Protein 3D5P (pdb70)

Foldseek 3Di:
DDDQDKDWPAAAADDPVLQVVLCVVLVAHADPVVNVVRRGGQWTWIQQRNDTKGFHGSNCQVVVCVVLVQCVAANSQKGFGIHVQKTWIAGRVQAWIWIDRSVDRHNVPTGTDGRHDVRNSVCRNPDDPVD/DDDQDKDWPAAAADDPVLLVVLCVVLVHHAPPVVNVVRRGGQWTWIQQRNDTKGFHGSNCQVVVCVVLVPCVQANSQWGFGIHVQWTWIAGRPQAWIWIDRSVDRHNVPTGTDARHDVRVSVCSNPDDPVD

Secondary structure (DSSP, 8-state):
--EE-EEEEEPPPPPHHHHHHHHHHHTSPPPHHHHHHHHH-SSEEEEETTEEEEE--HHHHHHHHHHHTHHHHS-TTEEE---TTEEEEEETTT--EEEEETTS--GGG-EEEESSHHHHHHHHTT--TT-/--EEEEEEEEPPPPPHHHHHHHHHHHTSPPPHHHHHHHHH-SSEEEEETTEEEEE--HHHHHHHHHHHTHHHHS-TTEEE---TTEEEEEETTT--EEEEETTS--GGG-EEEESSHHHHHHHHHH--TT-

Organism: Bacteroides fragilis (strain ATCC 25285 / DSM 2151 / CCUG 4856 / JCM 11019 / LMG 10263 / NCTC 9343 / Onslow / VPI 2553 / EN-2) (NCBI:txid272559)

Radius of gyration: 19.43 Å; Cα contacts (8 Å, |Δi|>4): 589; chains: 2; bounding box: 43×57×43 Å

Solvent-accessible surface area: 12229 Å² total

Structure (mmCIF, N/CA/C/O backbone):
data_3D5P
#
_entry.id   3D5P
#
_cell.length_a   57.058
_cell.length_b   69.508
_cell.length_c   75.093
_cell.angle_alpha   90.000
_cell.angle_beta   90.000
_cell.angle_gamma   90.000
#
_symmetry.space_group_name_H-M   'P 21 21 21'
#
loop_
_entity.id
_entity.type
_entity.pdbx_description
1 polymer 'putative glucan synthesis regulator of Smi1/Knr4 family'
2 non-polymer 'ACETATE ION'
3 non-polymer GLYCEROL
4 non-polymer DI(HYDROXYETHYL)ETHER
5 water water
#
loop_
_atom_site.group_PDB
_atom_site.id
_atom_site.type_symbol
_atom_site.label_atom_id
_atom_site.label_alt_id
_atom_site.label_comp_id
_atom_site.label_asym_id
_atom_site.label_entity_id
_atom_site.label_seq_id
_atom_site.pdbx_PDB_ins_code
_atom_site.Cartn_x
_atom_site.Cartn_y
_atom_site.Cartn_z
_atom_site.occupancy
_atom_site.B_iso_or_equiv
_atom_site.auth_seq_id
_atom_site.auth_comp_id
_atom_site.auth_asym_id
_atom_site.auth_atom_id
_atom_site.pdbx_PDB_model_num
ATOM 1 N N . GLY A 1 1 ? 71.490 21.040 8.261 1.00 21.91 0 GLY A N 1
ATOM 2 C CA . GLY A 1 1 ? 71.205 20.124 9.418 1.00 22.51 0 GLY A CA 1
ATOM 3 C C . GLY A 1 1 ? 70.122 20.788 10.244 1.00 21.50 0 GLY A C 1
ATOM 4 O O . GLY A 1 1 ? 69.508 21.789 9.790 1.00 23.55 0 GLY A O 1
ATOM 21 N N A GLU A 1 3 ? 67.946 22.802 12.954 0.50 17.06 2 GLU A N 1
ATOM 22 N N B GLU A 1 3 ? 67.970 23.005 12.862 0.50 15.21 2 GLU A N 1
ATOM 23 C CA A GLU A 1 3 ? 68.010 24.175 13.480 0.50 15.64 2 GLU A CA 1
ATOM 24 C CA B GLU A 1 3 ? 68.001 24.314 13.474 0.50 14.71 2 GLU A CA 1
ATOM 25 C C A GLU A 1 3 ? 66.826 24.465 14.391 0.50 13.92 2 GLU A C 1
ATOM 26 C C B GLU A 1 3 ? 66.850 24.424 14.414 0.50 13.21 2 GLU A C 1
ATOM 27 O O A GLU A 1 3 ? 65.687 24.195 14.045 0.50 13.09 2 GLU A O 1
ATOM 28 O O B GLU A 1 3 ? 65.768 23.955 14.124 0.50 13.00 2 GLU A O 1
ATOM 39 N N . VAL A 1 4 ? 67.080 25.094 15.539 1.00 12.23 3 VAL A N 1
ATOM 40 C CA . VAL A 1 4 ? 66.026 25.376 16.481 1.00 13.56 3 VAL A CA 1
ATOM 41 C C . VAL A 1 4 ? 65.361 26.692 16.082 1.00 12.40 3 VAL A C 1
ATOM 42 O O . VAL A 1 4 ? 66.032 27.745 16.061 1.00 16.27 3 VAL A O 1
ATOM 46 N N . ILE A 1 5 ? 64.073 26.663 15.736 1.00 12.65 4 ILE A N 1
ATOM 47 C CA . ILE A 1 5 ? 63.358 27.857 15.350 1.00 13.50 4 ILE A CA 1
ATOM 48 C C . ILE A 1 5 ? 62.461 28.181 16.515 1.00 15.47 4 ILE A C 1
ATOM 49 O O . ILE A 1 5 ? 61.506 27.456 16.841 1.00 15.38 4 ILE A O 1
ATOM 54 N N A GLU A 1 6 ? 62.618 29.353 17.062 0.50 19.47 5 GLU A N 1
ATOM 55 N N B GLU A 1 6 ? 62.894 29.168 17.333 0.50 17.16 5 GLU A N 1
ATOM 56 C CA A GLU A 1 6 ? 61.590 29.677 17.942 0.50 21.45 5 GLU A CA 1
ATOM 57 C CA B GLU A 1 6 ? 62.209 29.585 18.586 0.50 18.08 5 GLU A CA 1
ATOM 58 C C A GLU A 1 6 ? 60.666 30.747 17.550 0.50 18.78 5 GLU A C 1
ATOM 59 C C B GLU A 1 6 ? 61.266 30.782 18.362 0.50 18.97 5 GLU A C 1
ATOM 60 O O A GLU A 1 6 ? 60.695 31.430 16.496 0.50 20.10 5 GLU A O 1
ATOM 61 O O B GLU A 1 6 ? 61.706 31.857 17.973 0.50 20.23 5 GLU A O 1
ATOM 72 N N A SER A 1 7 ? 59.737 30.836 18.439 0.50 16.20 6 SER A N 1
ATOM 73 N N B SER A 1 7 ? 59.959 30.570 18.596 0.50 20.64 6 SER A N 1
ATOM 74 C CA A SER A 1 7 ? 58.858 31.880 18.362 0.50 14.41 6 SER A CA 1
ATOM 75 C CA B SER A 1 7 ? 58.869 31.553 18.289 0.50 21.88 6 SER A CA 1
ATOM 76 C C A SER A 1 7 ? 58.359 32.083 19.765 0.50 13.57 6 SER A C 1
ATOM 77 C C B SER A 1 7 ? 57.925 31.879 19.493 0.50 19.27 6 SER A C 1
ATOM 78 O O A SER A 1 7 ? 58.312 31.162 20.600 0.50 11.15 6 SER A O 1
ATOM 79 O O B SER A 1 7 ? 57.283 30.998 20.091 0.50 17.95 6 SER A O 1
ATOM 84 N N A LYS A 1 8 ? 57.976 33.317 20.026 0.50 13.18 7 LYS A N 1
ATOM 85 N N B LYS A 1 8 ? 57.869 33.171 19.826 0.50 17.05 7 LYS A N 1
ATOM 86 C CA A LYS A 1 8 ? 57.412 33.645 21.305 0.50 15.34 7 LYS A CA 1
ATOM 87 C CA B LYS A 1 8 ? 57.430 33.632 21.149 0.50 17.46 7 LYS A CA 1
ATOM 88 C C A LYS A 1 8 ? 56.355 34.664 21.091 0.50 14.65 7 LYS A C 1
ATOM 89 C C B LYS A 1 8 ? 56.338 34.646 21.033 0.50 15.79 7 LYS A C 1
ATOM 90 O O A LYS A 1 8 ? 56.470 35.571 20.260 0.50 14.62 7 LYS A O 1
ATOM 91 O O B LYS A 1 8 ? 56.457 35.588 20.250 0.50 15.23 7 LYS A O 1
ATOM 102 N N . TRP A 1 9 ? 55.296 34.472 21.841 1.00 13.40 8 TRP A N 1
ATOM 103 C CA . TRP A 1 9 ? 54.200 35.451 21.968 1.00 13.23 8 TRP A CA 1
ATOM 104 C C . TRP A 1 9 ? 54.114 35.867 23.417 1.00 13.71 8 TRP A C 1
ATOM 105 O O . TRP A 1 9 ? 54.038 35.027 24.300 1.00 13.17 8 TRP A O 1
ATOM 116 N N . TYR A 1 10 ? 54.185 37.158 23.677 1.00 12.68 9 TYR A N 1
ATOM 117 C CA . TYR A 1 10 ? 54.031 37.735 25.012 1.00 12.92 9 TYR A CA 1
ATOM 118 C C . TYR A 1 10 ? 52.546 38.041 25.132 1.00 13.27 9 TYR A C 1
ATOM 119 O O . TYR A 1 10 ? 52.011 39.078 24.695 1.00 13.80 9 TYR A O 1
ATOM 128 N N . LYS A 1 11 ? 51.868 37.076 25.702 1.00 14.03 10 LYS A N 1
ATOM 129 C CA . LYS A 1 11 ? 50.410 37.003 25.738 1.00 12.97 10 LYS A CA 1
ATOM 130 C C . LYS A 1 11 ? 49.841 37.911 26.831 1.00 13.24 10 LYS A C 1
ATOM 131 O O . LYS A 1 11 ? 50.349 37.901 27.966 1.00 14.66 10 LYS A O 1
ATOM 137 N N . LYS A 1 12 ? 48.804 38.675 26.492 1.00 13.23 11 LYS A N 1
ATOM 138 C CA . LYS A 1 12 ? 48.060 39.479 27.463 1.00 14.14 11 LYS A CA 1
ATOM 139 C C . LYS A 1 12 ? 46.795 38.722 27.831 1.00 14.15 11 LYS A C 1
ATOM 140 O O . LYS A 1 12 ? 46.363 37.785 27.156 1.00 14.12 11 LYS A O 1
ATOM 146 N N . ASP A 1 13 ? 46.150 39.181 28.900 1.00 14.18 12 ASP A N 1
ATOM 147 C CA . ASP A 1 13 ? 44.864 38.640 29.239 1.00 14.02 12 ASP A CA 1
ATOM 148 C C . ASP A 1 13 ? 43.949 38.817 28.024 1.00 13.20 12 ASP A C 1
ATOM 149 O O . ASP A 1 13 ? 44.030 39.794 27.264 1.00 15.13 12 ASP A O 1
ATOM 154 N N . GLY A 1 14 ? 43.067 37.857 27.851 1.00 14.78 13 GLY A N 1
ATOM 155 C CA . GLY A 1 14 ? 42.089 37.917 26.788 1.00 13.60 13 GLY A CA 1
ATOM 156 C C . GLY A 1 14 ? 41.142 39.071 26.903 1.00 14.37 13 GLY A C 1
ATOM 157 O O . GLY A 1 14 ? 40.819 39.582 27.973 1.00 15.53 13 GLY A O 1
ATOM 158 N N . ALA A 1 15 ? 40.693 39.483 25.723 1.00 14.37 14 ALA A N 1
ATOM 159 C CA . ALA A 1 15 ? 39.671 40.517 25.596 1.00 15.32 14 ALA A CA 1
ATOM 160 C C . ALA A 1 15 ? 38.296 40.059 26.110 1.00 15.83 14 ALA A C 1
ATOM 161 O O . ALA A 1 15 ? 37.909 38.926 25.913 1.00 17.13 14 ALA A O 1
ATOM 163 N N . SER A 1 16 ? 37.569 40.954 26.761 1.00 17.55 15 SER A N 1
ATOM 164 C CA . SER A 1 16 ? 36.177 40.615 27.061 1.00 19.89 15 SER A CA 1
ATOM 165 C C . SER A 1 16 ? 35.402 40.545 25.761 1.00 20.41 15 SER A C 1
ATOM 166 O O . SER A 1 16 ? 35.640 41.303 24.829 1.00 19.21 15 SER A O 1
ATOM 169 N N . SER A 1 17 ? 34.440 39.637 25.702 1.00 21.90 16 SER A N 1
ATOM 170 C CA . SER A 1 17 ? 33.592 39.576 24.534 1.00 23.16 16 SER A CA 1
ATOM 171 C C . SER A 1 17 ? 32.875 40.906 24.374 1.00 21.48 16 SER A C 1
ATOM 172 O O . SER A 1 17 ? 32.622 41.346 23.260 1.00 22.62 16 SER A O 1
ATOM 175 N N . ALA A 1 18 ? 32.540 41.550 25.485 1.00 21.21 17 ALA A N 1
ATOM 176 C CA . ALA A 1 18 ? 31.811 42.801 25.412 1.00 20.81 17 ALA A CA 1
ATOM 177 C C . ALA A 1 18 ? 32.619 43.872 24.720 1.00 19.61 17 ALA A C 1
ATOM 178 O O . ALA A 1 18 ? 32.088 44.699 23.984 1.00 21.07 17 ALA A O 1
ATOM 180 N N . SER A 1 19 ? 33.926 43.844 24.957 1.00 19.56 18 SER A N 1
ATOM 181 C CA . SER A 1 19 ? 34.820 44.884 24.425 1.00 18.84 18 SER A CA 1
ATOM 182 C C . SER A 1 19 ? 34.906 44.730 22.891 1.00 18.43 18 SER A C 1
ATOM 183 O O . SER A 1 19 ? 34.984 45.696 22.165 1.00 17.34 18 SER A O 1
ATOM 186 N N . ILE A 1 20 ? 34.804 43.490 22.430 1.00 17.37 19 ILE A N 1
ATOM 187 C CA . ILE A 1 20 ? 34.880 43.205 20.991 1.00 16.63 19 ILE A CA 1
ATOM 188 C C . ILE A 1 20 ? 33.559 43.629 20.374 1.00 18.32 19 ILE A C 1
ATOM 189 O O . ILE A 1 20 ? 33.498 44.249 19.331 1.00 17.31 19 ILE A O 1
ATOM 194 N N A ASP A 1 21 ? 32.490 43.311 21.072 0.50 18.44 20 ASP A N 1
ATOM 195 N N B ASP A 1 21 ? 32.490 43.296 21.083 0.50 18.49 20 ASP A N 1
ATOM 196 C CA A ASP A 1 21 ? 31.169 43.652 20.596 0.50 19.42 20 ASP A CA 1
ATOM 197 C CA B ASP A 1 21 ? 31.141 43.655 20.668 0.50 19.55 20 ASP A CA 1
ATOM 198 C C A ASP A 1 21 ? 31.012 45.169 20.501 0.50 19.05 20 ASP A C 1
ATOM 199 C C B ASP A 1 21 ? 31.030 45.161 20.497 0.50 19.13 20 ASP A C 1
ATOM 200 O O A ASP A 1 21 ? 30.356 45.679 19.597 0.50 19.79 20 ASP A O 1
ATOM 201 O O B ASP A 1 21 ? 30.417 45.653 19.555 0.50 19.95 20 ASP A O 1
ATOM 210 N N . ASP A 1 22 ? 31.627 45.881 21.437 1.00 18.85 21 ASP A N 1
ATOM 211 C CA . ASP A 1 22 ? 31.553 47.349 21.440 1.00 20.24 21 ASP A CA 1
ATOM 212 C C . ASP A 1 22 ? 32.152 47.912 20.166 1.00 18.48 21 ASP A C 1
ATOM 213 O O . ASP A 1 22 ? 31.683 48.889 19.615 1.00 19.16 21 ASP A O 1
ATOM 218 N N . VAL A 1 23 ? 33.251 47.292 19.717 1.00 17.85 22 VAL A N 1
ATOM 219 C CA . VAL A 1 23 ? 33.913 47.775 18.517 1.00 17.18 22 VAL A CA 1
ATOM 220 C C . VAL A 1 23 ? 33.100 47.436 17.281 1.00 16.87 22 VAL A C 1
ATOM 221 O O . VAL A 1 23 ? 32.931 48.273 16.383 1.00 18.02 22 VAL A O 1
ATOM 225 N N . GLU A 1 24 ? 32.529 46.239 17.256 1.00 17.11 23 GLU A N 1
ATOM 226 C CA . GLU A 1 24 ? 31.677 45.836 16.139 1.00 16.74 23 GLU A CA 1
ATOM 227 C C . GLU A 1 24 ? 30.473 46.773 16.032 1.00 17.60 23 GLU A C 1
ATOM 228 O O . GLU A 1 24 ? 30.056 47.141 14.946 1.00 19.01 23 GLU A O 1
ATOM 234 N N . LYS A 1 25 ? 29.946 47.167 17.178 1.00 18.75 24 LYS A N 1
ATOM 235 C CA . LYS A 1 25 ? 28.793 48.070 17.179 1.00 20.49 24 LYS A CA 1
ATOM 236 C C . LYS A 1 25 ? 29.187 49.411 16.605 1.00 21.65 24 LYS A C 1
ATOM 237 O O . LYS A 1 25 ? 28.470 49.994 15.783 1.00 22.63 24 LYS A O 1
ATOM 241 N N . LEU A 1 26 ? 30.337 49.906 17.043 1.00 22.09 25 LEU A N 1
ATOM 242 C CA . LEU A 1 26 ? 30.845 51.205 16.589 1.00 22.64 25 LEU A CA 1
ATOM 243 C C . LEU A 1 26 ? 31.147 51.189 15.093 1.00 25.01 25 LEU A C 1
ATOM 244 O O . LEU A 1 26 ? 31.017 52.203 14.420 1.00 25.62 25 LEU A O 1
ATOM 249 N N . LEU A 1 27 ? 31.557 50.039 14.579 1.00 27.41 26 LEU A N 1
ATOM 250 C CA . LEU A 1 27 ? 31.954 49.935 13.164 1.00 28.29 26 LEU A CA 1
ATOM 251 C C . LEU A 1 27 ? 30.758 49.527 12.318 1.00 28.13 26 LEU A C 1
ATOM 252 O O . LEU A 1 27 ? 30.792 49.567 11.095 1.00 28.04 26 LEU A O 1
ATOM 257 N N . ASN A 1 28 ? 29.705 49.135 13.007 1.00 27.64 27 ASN A N 1
ATOM 258 C CA . ASN A 1 28 ? 28.519 48.616 12.353 1.00 28.44 27 ASN A CA 1
ATOM 259 C C . ASN A 1 28 ? 28.876 47.532 11.359 1.00 27.96 27 ASN A C 1
ATOM 260 O O . ASN A 1 28 ? 28.378 47.487 10.242 1.00 27.16 27 ASN A O 1
ATOM 265 N N . THR A 1 29 ? 29.749 46.646 11.801 1.00 27.17 28 THR A N 1
ATOM 266 C CA . THR A 1 29 ? 30.230 45.563 10.963 1.00 28.19 28 THR A CA 1
ATOM 267 C C . THR A 1 29 ? 30.715 44.440 11.863 1.00 26.67 28 THR A C 1
ATOM 268 O O . THR A 1 29 ? 30.941 44.660 13.042 1.00 26.14 28 THR A O 1
ATOM 272 N N . THR A 1 30 ? 30.906 43.250 11.308 1.00 24.61 29 THR A N 1
ATOM 273 C CA . THR A 1 30 ? 31.494 4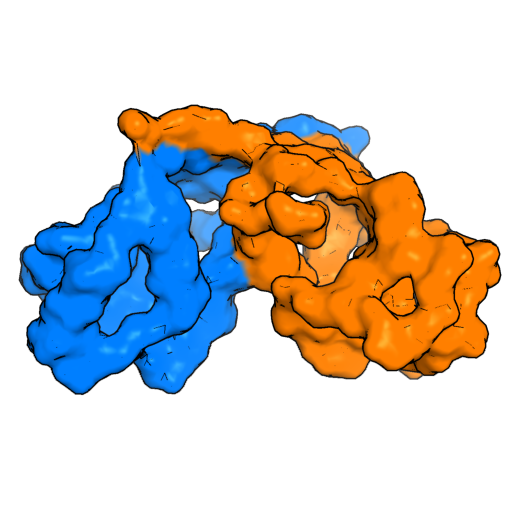2.163 12.099 1.00 24.20 29 THR A CA 1
ATOM 274 C C . THR A 1 30 ? 32.959 42.030 11.753 1.00 22.35 29 THR A C 1
ATOM 275 O O . THR A 1 30 ? 33.373 42.211 10.593 1.00 22.68 29 THR A O 1
ATOM 279 N N . LEU A 1 31 ? 33.734 41.776 12.788 1.00 18.67 30 LEU A N 1
ATOM 280 C CA . LEU A 1 31 ? 35.159 41.509 12.594 1.00 17.07 30 LEU A CA 1
ATOM 281 C C . LEU A 1 31 ? 35.395 40.059 12.170 1.00 15.19 30 LEU A C 1
ATOM 282 O O . LEU A 1 31 ? 34.566 39.202 12.426 1.00 17.25 30 LEU A O 1
ATOM 287 N N . PRO A 1 32 ? 36.526 39.778 11.507 1.00 15.05 31 PRO A N 1
ATOM 288 C CA . PRO A 1 32 ? 36.810 38.390 11.165 1.00 15.14 31 PRO A CA 1
ATOM 289 C C . PRO A 1 32 ? 36.874 37.479 12.382 1.00 15.60 31 PRO A C 1
ATOM 290 O O . PRO A 1 32 ? 37.424 37.833 13.418 1.00 15.81 31 PRO A O 1
ATOM 294 N N A LYS A 1 33 ? 36.298 36.296 12.237 0.50 14.85 32 LYS A N 1
ATOM 295 N N B LYS A 1 33 ? 36.291 36.302 12.223 0.50 14.85 32 LYS A N 1
ATOM 296 C CA A LYS A 1 33 ? 36.165 35.375 13.349 0.50 14.70 32 LYS A CA 1
ATOM 297 C CA B LYS A 1 33 ? 36.157 35.344 13.303 0.50 14.70 32 LYS A CA 1
ATOM 298 C C A LYS A 1 33 ? 37.490 34.960 13.955 0.50 13.64 32 LYS A C 1
ATOM 299 C C B LYS A 1 33 ? 37.476 34.953 13.939 0.50 13.63 32 LYS A C 1
ATOM 300 O O A LYS A 1 33 ? 37.604 34.830 15.178 0.50 14.64 32 LYS A O 1
ATOM 301 O O B LYS A 1 33 ? 37.572 34.834 15.164 0.50 14.69 32 LYS A O 1
ATOM 306 N N . GLN A 1 34 ? 38.493 34.715 13.109 1.00 12.93 33 GLN A N 1
ATOM 307 C CA . GLN A 1 34 ? 39.774 34.237 13.617 1.00 11.96 33 GLN A CA 1
ATOM 308 C C . GLN A 1 34 ? 40.496 35.326 14.414 1.00 13.11 33 GLN A C 1
ATOM 309 O O . GLN A 1 34 ? 41.218 35.067 15.392 1.00 14.13 33 GLN A O 1
ATOM 315 N N . TYR A 1 35 ? 40.340 36.546 13.951 1.00 13.18 34 TYR A N 1
ATOM 316 C CA . TYR A 1 35 ? 40.908 37.705 14.664 1.00 13.74 34 TYR A CA 1
ATOM 317 C C . TYR A 1 35 ? 40.273 37.820 16.038 1.00 14.20 34 TYR A C 1
ATOM 318 O O . TYR A 1 35 ? 40.950 38.019 17.038 1.00 13.60 34 TYR A O 1
ATOM 327 N N . LYS A 1 36 ? 38.948 37.698 16.096 1.00 13.90 35 LYS A N 1
ATOM 328 C CA . LYS A 1 36 ? 38.232 37.746 17.370 1.00 14.57 35 LYS A CA 1
ATOM 329 C C . LYS A 1 36 ? 38.668 36.610 18.306 1.00 13.49 35 LYS A C 1
ATOM 330 O O . LYS A 1 36 ? 38.836 36.793 19.492 1.00 14.35 35 LYS A O 1
ATOM 336 N N A SER A 1 37 ? 38.838 35.427 17.748 0.50 12.88 36 SER A N 1
ATOM 337 N N B SER A 1 37 ? 38.838 35.418 17.759 0.50 14.88 36 SER A N 1
ATOM 338 C CA A SER A 1 37 ? 39.240 34.278 18.559 0.50 11.79 36 SER A CA 1
ATOM 339 C CA B SER A 1 37 ? 39.236 34.277 18.593 0.50 15.53 36 SER A CA 1
ATOM 340 C C A SER A 1 37 ? 40.601 34.564 19.178 0.50 13.48 36 SER A C 1
ATOM 341 C C B SER A 1 37 ? 40.616 34.547 19.182 0.50 15.29 36 SER A C 1
ATOM 342 O O A SER A 1 37 ? 40.851 34.241 20.331 0.50 13.85 36 SER A O 1
ATOM 343 O O B SER A 1 37 ? 40.904 34.185 20.317 0.50 15.15 36 SER A O 1
ATOM 348 N N . PHE A 1 38 ? 41.476 35.187 18.406 1.00 13.33 37 PHE A N 1
ATOM 349 C CA . PHE A 1 38 ? 42.855 35.496 18.903 1.00 12.77 37 PHE A CA 1
ATOM 350 C C . PHE A 1 38 ? 42.748 36.533 20.016 1.00 13.96 37 PHE A C 1
ATOM 351 O O . PHE A 1 38 ? 43.329 36.354 21.091 1.00 13.88 37 PHE A O 1
ATOM 359 N N . LEU A 1 39 ? 41.933 37.555 19.785 1.00 13.18 38 LEU A N 1
ATOM 360 C CA . LEU A 1 39 ? 41.755 38.598 20.834 1.00 13.90 38 LEU A CA 1
ATOM 361 C C . LEU A 1 39 ? 41.190 38.043 22.133 1.00 13.70 38 LEU A C 1
ATOM 362 O O . LEU A 1 39 ? 41.524 38.524 23.222 1.00 14.54 38 LEU A O 1
ATOM 367 N N . LEU A 1 40 ? 40.272 37.095 22.014 1.00 14.31 39 LEU A N 1
ATOM 368 C CA . LEU A 1 40 ? 39.689 36.449 23.201 1.00 13.53 39 LEU A CA 1
ATOM 369 C C . LEU A 1 40 ? 40.736 35.706 24.008 1.00 14.10 39 LEU A C 1
ATOM 370 O O . LEU A 1 40 ? 40.575 35.479 25.221 1.00 13.88 39 LEU A O 1
ATOM 375 N N . TRP A 1 41 ? 41.817 35.331 23.322 1.00 13.93 40 TRP A N 1
ATOM 376 C CA . TRP A 1 41 ? 42.950 34.662 23.961 1.00 13.17 40 TRP A CA 1
ATOM 377 C C . TRP A 1 41 ? 43.964 35.651 24.505 1.00 14.76 40 TRP A C 1
ATOM 378 O O . TRP A 1 41 ? 44.440 35.525 25.633 1.00 14.49 40 TRP A O 1
ATOM 389 N N . SER A 1 42 ? 44.304 36.622 23.679 1.00 14.01 41 SER A N 1
ATOM 390 C CA . SER A 1 42 ? 45.302 37.652 24.019 1.00 14.04 41 SER A CA 1
ATOM 391 C C . SER A 1 42 ? 44.819 38.977 23.475 1.00 14.15 41 SER A C 1
ATOM 392 O O . SER A 1 42 ? 44.762 39.158 22.282 1.00 14.07 41 SER A O 1
ATOM 395 N N . ASN A 1 43 ? 44.497 39.927 24.357 1.00 12.89 42 ASN A N 1
ATOM 396 C CA . ASN A 1 43 ? 43.956 41.213 23.922 1.00 13.07 42 ASN A CA 1
ATOM 397 C C . ASN A 1 43 ? 45.082 42.138 23.479 1.00 13.78 42 ASN A C 1
ATOM 398 O O . ASN A 1 43 ? 45.496 43.072 24.168 1.00 14.91 42 ASN A O 1
ATOM 403 N N A GLY A 1 44 ? 45.614 41.819 22.316 0.50 14.40 43 GLY A N 1
ATOM 404 N N B GLY A 1 44 ? 45.620 41.824 22.313 0.50 14.75 43 GLY A N 1
ATOM 405 C CA A GLY A 1 44 ? 46.841 42.423 21.865 0.50 13.29 43 GLY A CA 1
ATOM 406 C CA B GLY A 1 44 ? 46.829 42.464 21.819 0.50 14.07 43 GLY A CA 1
ATOM 407 C C A GLY A 1 44 ? 47.997 41.689 22.496 0.50 13.62 43 GLY A C 1
ATOM 408 C C B GLY A 1 44 ? 48.057 41.617 22.103 0.50 14.51 43 GLY A C 1
ATOM 409 O O A GLY A 1 44 ? 47.836 40.714 23.190 0.50 13.14 43 GLY A O 1
ATOM 410 O O B GLY A 1 44 ? 48.039 40.412 21.981 0.50 15.45 43 GLY A O 1
ATOM 411 N N . GLY A 1 45 ? 49.154 42.293 22.381 1.00 16.08 44 GLY A N 1
ATOM 412 C CA . GLY A 1 45 ? 50.406 41.635 22.779 1.00 14.64 44 GLY A CA 1
ATOM 413 C C . GLY A 1 45 ? 51.365 41.810 21.642 1.00 13.90 44 GLY A C 1
ATOM 414 O O . GLY A 1 45 ? 51.105 42.491 20.666 1.00 14.57 44 GLY A O 1
ATOM 415 N N . GLU A 1 46 ? 52.516 41.191 21.795 1.00 11.93 45 GLU A N 1
ATOM 416 C CA . GLU A 1 46 ? 53.553 41.273 20.773 1.00 13.06 45 GLU A CA 1
ATOM 417 C C . GLU A 1 46 ? 54.364 40.031 20.832 1.00 11.82 45 GLU A C 1
ATOM 418 O O . GLU A 1 46 ? 54.375 39.309 21.846 1.00 12.43 45 GLU A O 1
ATOM 424 N N . GLY A 1 47 ? 55.089 39.776 19.765 1.00 11.93 46 GLY A N 1
ATOM 425 C CA . GLY A 1 47 ? 55.928 38.587 19.735 1.00 13.17 46 GLY A CA 1
ATOM 426 C C . GLY A 1 47 ? 56.876 38.580 18.572 1.00 11.53 46 GLY A C 1
ATOM 427 O O . GLY A 1 47 ? 56.964 39.544 17.789 1.00 12.14 46 GLY A O 1
ATOM 428 N N . LYS A 1 48 ? 57.710 37.553 18.566 1.00 12.63 47 LYS A N 1
ATOM 429 C CA . LYS A 1 48 ? 58.633 37.310 17.463 1.00 13.89 47 LYS A CA 1
ATOM 430 C C . LYS A 1 48 ? 58.286 35.917 16.947 1.00 13.38 47 LYS A C 1
ATOM 431 O O . LYS A 1 48 ? 58.562 34.940 17.633 1.00 13.18 47 LYS A O 1
ATOM 437 N N . LEU A 1 49 ? 57.651 35.864 15.784 1.00 13.16 48 LEU A N 1
ATOM 438 C CA . LEU A 1 49 ? 57.183 34.609 15.173 1.00 12.79 48 LEU A CA 1
ATOM 439 C C . LEU A 1 49 ? 58.141 34.351 14.033 1.00 14.27 48 LEU A C 1
ATOM 440 O O . LEU A 1 49 ? 58.172 35.130 13.096 1.00 13.31 48 LEU A O 1
ATOM 445 N N . GLY A 1 50 ? 58.953 33.310 14.176 1.00 14.02 49 GLY A N 1
ATOM 446 C CA . GLY A 1 50 ? 60.055 33.186 13.248 1.00 13.43 49 GLY A CA 1
ATOM 447 C C . GLY A 1 50 ? 60.914 34.423 13.272 1.00 14.95 49 GLY A C 1
ATOM 448 O O . GLY A 1 50 ? 61.401 34.835 14.310 1.00 15.04 49 GLY A O 1
ATOM 449 N N . ASP A 1 51 ? 61.162 34.979 12.104 1.00 14.39 50 ASP A N 1
ATOM 450 C CA . ASP A 1 51 ? 61.976 36.182 11.967 1.00 15.94 50 ASP A CA 1
ATOM 451 C C . ASP A 1 51 ? 61.164 37.455 12.064 1.00 15.36 50 ASP A C 1
ATOM 452 O O . ASP A 1 51 ? 61.738 38.536 11.928 1.00 15.39 50 ASP A O 1
ATOM 457 N N . ASN A 1 52 ? 59.869 37.318 12.300 1.00 13.01 51 ASN A N 1
ATOM 458 C CA . ASN A 1 52 ? 58.941 38.443 12.229 1.00 12.00 51 ASN A CA 1
ATOM 459 C C . ASN A 1 52 ? 58.531 39.036 13.565 1.00 12.08 51 ASN A C 1
ATOM 460 O O . ASN A 1 52 ? 57.975 38.337 14.399 1.00 12.85 51 ASN A O 1
ATOM 465 N N . TYR A 1 53 ? 58.875 40.295 13.813 1.00 11.68 52 TYR A N 1
ATOM 466 C CA . TYR A 1 53 ? 58.347 41.034 14.945 1.00 12.17 52 TYR A CA 1
ATOM 467 C C . TYR A 1 53 ? 56.983 41.550 14.620 1.00 12.37 52 TYR A C 1
ATOM 468 O O . TYR A 1 53 ? 56.764 42.161 13.585 1.00 12.81 52 TYR A O 1
ATOM 477 N N . ILE A 1 54 ? 56.032 41.228 15.475 1.00 13.24 53 ILE A N 1
ATOM 478 C CA . ILE A 1 54 ? 54.656 41.594 15.249 1.00 14.29 53 ILE A CA 1
ATOM 479 C C . ILE A 1 54 ? 54.093 42.174 16.555 1.00 13.70 53 ILE A C 1
ATOM 480 O O . ILE A 1 54 ? 54.211 41.561 17.596 1.00 13.82 53 ILE A O 1
ATOM 485 N N . TYR A 1 55 ? 53.488 43.360 16.487 1.00 12.74 54 TYR A N 1
ATOM 486 C CA . TYR A 1 55 ? 52.908 44.050 17.616 1.00 11.92 54 TYR A CA 1
ATOM 487 C C . TYR A 1 55 ? 51.395 44.207 17.284 1.00 11.84 54 TYR A C 1
ATOM 488 O O . TYR A 1 55 ? 51.038 44.892 16.301 1.00 14.15 54 TYR A O 1
ATOM 497 N N . ILE A 1 56 ? 50.524 43.570 18.068 1.00 13.02 55 ILE A N 1
ATOM 498 C CA . ILE A 1 56 ? 49.072 43.579 17.836 1.00 12.45 55 ILE A CA 1
ATOM 499 C C . ILE A 1 56 ? 48.399 44.448 18.908 1.00 12.54 55 ILE A C 1
ATOM 500 O O . ILE A 1 56 ? 48.754 44.383 20.079 1.00 14.17 55 ILE A O 1
ATOM 505 N N . TRP A 1 57 ? 47.474 45.287 18.483 1.00 11.97 56 TRP A N 1
ATOM 506 C CA . TRP A 1 57 ? 46.757 46.231 19.350 1.00 13.39 56 TRP A CA 1
ATOM 507 C C . TRP A 1 57 ? 45.644 45.582 20.142 1.00 13.32 56 TRP A C 1
ATOM 508 O O . TRP A 1 57 ? 44.959 44.693 19.690 1.00 13.12 56 TRP A O 1
ATOM 519 N N . ALA A 1 58 ? 45.461 46.087 21.348 1.00 11.92 57 ALA A N 1
ATOM 520 C CA . ALA A 1 58 ? 44.280 45.764 22.143 1.00 13.05 57 ALA A CA 1
ATOM 521 C C . ALA A 1 58 ? 43.045 46.299 21.427 1.00 13.19 57 ALA A C 1
ATOM 522 O O . ALA A 1 58 ? 43.049 47.332 20.758 1.00 13.62 57 ALA A O 1
ATOM 524 N N . ILE A 1 59 ? 41.938 45.576 21.579 1.00 13.88 58 ILE A N 1
ATOM 525 C CA . ILE A 1 59 ? 40.726 45.897 20.832 1.00 14.96 58 ILE A CA 1
ATOM 526 C C . ILE A 1 59 ? 40.225 47.308 21.132 1.00 14.48 58 ILE A C 1
ATOM 527 O O . ILE A 1 59 ? 39.722 47.993 20.249 1.00 15.35 58 ILE A O 1
ATOM 532 N N A GLU A 1 60 ? 40.433 47.732 22.375 0.50 14.11 59 GLU A N 1
ATOM 533 N N B GLU A 1 60 ? 40.413 47.746 22.372 0.50 14.99 59 GLU A N 1
ATOM 534 C CA A GLU A 1 60 ? 39.980 49.049 22.856 0.50 14.34 59 GLU A CA 1
ATOM 535 C CA B GLU A 1 60 ? 39.916 49.070 22.792 0.50 15.75 59 GLU A CA 1
ATOM 536 C C A GLU A 1 60 ? 40.746 50.190 22.199 0.50 14.33 59 GLU A C 1
ATOM 537 C C B GLU A 1 60 ? 40.751 50.202 22.204 0.50 15.18 59 GLU A C 1
ATOM 538 O O A GLU A 1 60 ? 40.326 51.351 22.280 0.50 14.86 59 GLU A O 1
ATOM 539 O O B GLU A 1 60 ? 40.377 51.375 22.330 0.50 15.54 59 GLU A O 1
ATOM 550 N N . ASP A 1 61 ? 41.859 49.847 21.540 1.00 13.35 60 ASP A N 1
ATOM 551 C CA . ASP A 1 61 ? 42.749 50.864 20.922 1.00 13.03 60 ASP A CA 1
ATOM 552 C C . ASP A 1 61 ? 42.671 50.887 19.394 1.00 14.02 60 ASP A C 1
ATOM 553 O O . ASP A 1 61 ? 43.188 51.781 18.748 1.00 14.35 60 ASP A O 1
ATOM 558 N N . VAL A 1 62 ? 42.033 49.888 18.803 1.00 12.93 61 VAL A N 1
ATOM 559 C CA . VAL A 1 62 ? 42.069 49.711 17.354 1.00 12.83 61 VAL A CA 1
ATOM 560 C C . VAL A 1 62 ? 41.463 50.868 16.589 1.00 12.87 61 VAL A C 1
ATOM 561 O O . VAL A 1 62 ? 41.999 51.329 15.614 1.00 15.70 61 VAL A O 1
ATOM 565 N N . ILE A 1 63 ? 40.323 51.383 17.056 1.00 12.72 62 ILE A N 1
ATOM 566 C CA . ILE A 1 63 ? 39.707 52.505 16.331 1.00 14.31 62 ILE A CA 1
ATOM 567 C C . ILE A 1 63 ? 40.612 53.750 16.358 1.00 13.02 62 ILE A C 1
ATOM 568 O O . ILE A 1 63 ? 40.824 54.389 15.330 1.00 14.03 62 ILE A O 1
ATOM 573 N N . ALA A 1 64 ? 41.176 54.066 17.515 1.00 13.53 63 ALA A N 1
ATOM 574 C CA . ALA A 1 64 ? 42.056 55.223 17.636 1.00 13.80 63 ALA A CA 1
ATOM 575 C C . ALA A 1 64 ? 43.314 55.086 16.801 1.00 14.43 63 ALA A C 1
ATOM 576 O O . ALA A 1 64 ? 43.774 56.040 16.168 1.00 13.77 63 ALA A O 1
ATOM 578 N N . TYR A 1 65 ? 43.922 53.903 16.781 1.00 14.24 64 TYR A N 1
ATOM 579 C CA . TYR A 1 65 ? 45.092 53.700 15.927 1.00 13.92 64 TYR A CA 1
ATOM 580 C C . TYR A 1 65 ? 44.750 53.860 14.456 1.00 13.92 64 TYR A C 1
ATOM 581 O O . TYR A 1 65 ? 45.527 54.408 13.708 1.00 12.86 64 TYR A O 1
ATOM 590 N N . ASN A 1 66 ? 43.648 53.266 14.045 1.00 13.19 65 ASN A N 1
ATOM 591 C CA . ASN A 1 66 ? 43.232 53.376 12.623 1.00 13.32 65 ASN A CA 1
ATOM 592 C C . ASN A 1 66 ? 43.016 54.832 12.238 1.00 13.29 65 ASN A C 1
ATOM 593 O O . ASN A 1 66 ? 43.389 55.264 11.135 1.00 14.41 65 ASN A O 1
ATOM 598 N N . HIS A 1 67 ? 42.434 55.604 13.157 1.00 14.30 66 HIS A N 1
ATOM 599 C CA . HIS A 1 67 ? 42.223 57.025 12.874 1.00 14.15 66 HIS A CA 1
ATOM 600 C C . HIS A 1 67 ? 43.562 57.752 12.787 1.00 14.82 66 HIS A C 1
ATOM 601 O O . HIS A 1 67 ? 43.815 58.570 11.921 1.00 16.07 66 HIS A O 1
ATOM 608 N N . ASP A 1 68 ? 44.470 57.452 13.725 1.00 14.48 67 ASP A N 1
ATOM 609 C CA . ASP A 1 68 ? 45.723 58.196 13.770 1.00 14.19 67 ASP A CA 1
ATOM 610 C C . ASP A 1 68 ? 46.588 57.903 12.521 1.00 14.23 67 ASP A C 1
ATOM 611 O O . ASP A 1 68 ? 47.265 58.782 11.994 1.00 15.60 67 ASP A O 1
ATOM 616 N N . TYR A 1 69 ? 46.567 56.662 12.028 1.00 13.87 68 TYR A N 1
ATOM 617 C CA . TYR A 1 69 ? 47.413 56.280 10.879 1.00 14.26 68 TYR A CA 1
ATOM 618 C C . TYR A 1 69 ? 46.727 56.581 9.547 1.00 15.70 68 TYR A C 1
ATOM 619 O O . TYR A 1 69 ? 47.359 56.492 8.488 1.00 18.34 68 TYR A O 1
ATOM 628 N N . GLY A 1 70 ? 45.455 56.929 9.634 1.00 14.54 69 GLY A N 1
ATOM 629 C CA . GLY A 1 70 ? 44.685 57.302 8.440 1.00 14.39 69 GLY A CA 1
ATOM 630 C C . GLY A 1 70 ? 44.376 56.124 7.551 1.00 15.46 69 GLY A C 1
ATOM 631 O O . GLY A 1 70 ? 44.293 56.226 6.325 1.00 15.37 69 GLY A O 1
ATOM 632 N N . ILE A 1 71 ? 44.128 54.986 8.151 1.00 15.21 70 ILE A N 1
ATOM 633 C CA . ILE A 1 71 ? 44.030 53.754 7.358 1.00 14.89 70 ILE A CA 1
ATOM 634 C C . ILE A 1 71 ? 42.842 53.815 6.400 1.00 15.33 70 ILE A C 1
ATOM 635 O O . ILE A 1 71 ? 42.962 53.513 5.216 1.00 17.04 70 ILE A O 1
ATOM 640 N N . GLN A 1 72 ? 41.706 54.230 6.923 1.00 16.99 71 GLN A N 1
ATOM 641 C CA . GLN A 1 72 ? 40.459 54.244 6.111 1.00 18.78 71 GLN A CA 1
ATOM 642 C C . GLN A 1 72 ? 40.486 55.417 5.139 1.00 20.28 71 GLN A C 1
ATOM 643 O O . GLN A 1 72 ? 39.962 55.333 4.028 1.00 21.20 71 GLN A O 1
ATOM 649 N N . LYS A 1 73 ? 41.144 56.476 5.556 1.00 20.12 72 LYS A N 1
ATOM 650 C CA . LYS A 1 73 ? 41.321 57.655 4.713 1.00 23.17 72 LYS A CA 1
ATOM 651 C C . LYS A 1 73 ? 42.074 57.325 3.451 1.00 22.99 72 LYS A C 1
ATOM 652 O O . LYS A 1 73 ? 41.691 57.733 2.352 1.00 23.94 72 LYS A O 1
ATOM 657 N N . TYR A 1 74 ? 43.124 56.526 3.590 1.00 23.38 73 TYR A N 1
ATOM 658 C CA . TYR A 1 74 ? 44.015 56.262 2.469 1.00 24.65 73 TYR A CA 1
ATOM 659 C C . TYR A 1 74 ? 43.688 54.976 1.764 1.00 24.45 73 TYR A C 1
ATOM 660 O O . TYR A 1 74 ? 43.912 54.849 0.568 1.00 27.45 73 TYR A O 1
ATOM 669 N N . LEU A 1 75 ? 43.096 54.032 2.468 1.00 21.80 74 LEU A N 1
ATOM 670 C CA . LEU A 1 75 ? 42.838 52.740 1.855 1.00 23.02 74 LEU A CA 1
ATOM 671 C C . LEU A 1 75 ? 41.426 52.800 1.472 1.00 25.70 74 LEU A C 1
ATOM 672 O O . LEU A 1 75 ? 41.075 53.555 0.571 1.00 29.21 74 LEU A O 1
ATOM 677 N N . GLN A 1 76 ? 40.632 52.032 2.191 1.00 28.08 75 GLN A N 1
ATOM 678 C CA . GLN A 1 76 ? 39.160 51.990 2.062 1.00 30.09 75 GLN A CA 1
ATOM 679 C C . GLN A 1 76 ? 38.503 51.658 3.404 1.00 28.18 75 GLN A C 1
ATOM 680 O O . GLN A 1 76 ? 39.139 51.086 4.266 1.00 24.35 75 GLN A O 1
ATOM 686 N N . LYS A 1 77 ? 37.225 51.971 3.556 1.00 24.98 76 LYS A N 1
ATOM 687 C CA . LYS A 1 77 ? 36.462 51.578 4.763 1.00 24.70 76 LYS A CA 1
ATOM 688 C C . LYS A 1 77 ? 36.501 50.068 5.115 1.00 23.66 76 LYS A C 1
ATOM 689 O O . LYS A 1 77 ? 36.207 49.663 6.242 1.00 23.96 76 LYS A O 1
ATOM 692 N N . GLU A 1 78 ? 36.849 49.253 4.143 1.00 21.56 77 GLU A N 1
ATOM 693 C CA . GLU A 1 78 ? 36.788 47.789 4.306 1.00 20.93 77 GLU A CA 1
ATOM 694 C C . GLU A 1 78 ? 38.085 47.236 4.915 1.00 19.17 77 GLU A C 1
ATOM 695 O O . GLU A 1 78 ? 38.172 46.065 5.289 1.00 19.66 77 GLU A O 1
ATOM 699 N N . TYR A 1 79 ? 39.078 48.097 5.018 1.00 15.81 78 TYR A N 1
ATOM 700 C CA . TYR A 1 79 ? 40.422 47.674 5.475 1.00 14.75 78 TYR A CA 1
ATOM 701 C C . TYR A 1 79 ? 40.672 48.268 6.843 1.00 14.03 78 TYR A C 1
ATOM 702 O O . TYR A 1 79 ? 40.432 49.444 7.055 1.00 15.21 78 TYR A O 1
ATOM 711 N N . TRP A 1 80 ? 41.085 47.427 7.779 1.00 14.24 79 TRP A N 1
ATOM 712 C CA . TRP A 1 80 ? 41.330 47.856 9.162 1.00 14.90 79 TRP A CA 1
ATOM 713 C C . TRP A 1 80 ? 42.663 47.284 9.656 1.00 13.67 79 TRP A C 1
ATOM 714 O O . TRP A 1 80 ? 42.918 46.072 9.574 1.00 13.57 79 TRP A O 1
ATOM 725 N N . ALA A 1 81 ? 43.514 48.177 10.159 1.00 12.88 80 ALA A N 1
ATOM 726 C CA . ALA A 1 81 ? 44.795 47.791 10.744 1.00 13.90 80 ALA A CA 1
ATOM 727 C C . ALA A 1 81 ? 44.561 47.183 12.108 1.00 14.62 80 ALA A C 1
ATOM 728 O O . ALA A 1 81 ? 43.734 47.650 12.906 1.00 13.50 80 ALA A O 1
ATOM 730 N N . PHE A 1 82 ? 45.332 46.146 12.393 1.00 13.18 81 PHE A N 1
ATOM 731 C CA . PHE A 1 82 ? 45.242 45.470 13.690 1.00 14.00 81 PHE A CA 1
ATOM 732 C C . PHE A 1 82 ? 46.560 45.401 14.414 1.00 12.92 81 PHE A C 1
ATOM 733 O O . PHE A 1 82 ? 46.609 44.973 15.584 1.00 12.79 81 PHE A O 1
ATOM 741 N N . GLY A 1 83 ? 47.629 45.821 13.728 1.00 12.34 82 GLY A N 1
ATOM 742 C CA . GLY A 1 83 ? 48.975 45.711 14.276 1.00 13.00 82 GLY A CA 1
ATOM 743 C C . GLY A 1 83 ? 50.000 46.286 13.341 1.00 12.99 82 GLY A C 1
ATOM 744 O O . GLY A 1 83 ? 49.642 46.830 12.275 1.00 12.70 82 GLY A O 1
ATOM 753 N N . ASP A 1 85 ? 54.658 46.556 12.527 1.00 12.24 84 ASP A N 1
ATOM 754 C CA . ASP A 1 85 ? 56.069 46.336 12.832 1.00 12.92 84 ASP A CA 1
ATOM 755 C C . ASP A 1 85 ? 56.866 47.537 12.309 1.00 11.99 84 ASP A C 1
ATOM 756 O O . ASP A 1 85 ? 57.257 47.602 11.137 1.00 13.20 84 ASP A O 1
ATOM 761 N N . GLY A 1 86 ? 57.017 48.545 13.156 1.00 13.45 85 GLY A N 1
ATOM 762 C CA . GLY A 1 86 ? 57.643 49.792 12.717 1.00 13.26 85 GLY A CA 1
ATOM 763 C C . GLY A 1 86 ? 56.868 50.465 11.595 1.00 13.04 85 GLY A C 1
ATOM 764 O O . GLY A 1 86 ? 55.701 50.786 11.745 1.00 15.28 85 GLY A O 1
ATOM 765 N N . ASP A 1 87 ? 57.545 50.673 10.480 1.00 14.37 86 ASP A N 1
ATOM 766 C CA . ASP A 1 87 ? 56.925 51.309 9.313 1.00 15.15 86 ASP A CA 1
ATOM 767 C C . ASP A 1 87 ? 55.765 50.445 8.728 1.00 15.51 86 ASP A C 1
ATOM 768 O O . ASP A 1 87 ? 54.910 50.980 8.018 1.00 16.68 86 ASP A O 1
ATOM 773 N N . ILE A 1 88 ? 55.762 49.144 9.018 1.00 14.59 87 ILE A N 1
ATOM 774 C CA . ILE A 1 88 ? 54.841 48.209 8.386 1.00 14.92 87 ILE A CA 1
ATOM 775 C C . ILE A 1 88 ? 53.561 48.094 9.192 1.00 14.12 87 ILE A C 1
ATOM 776 O O . ILE A 1 88 ? 53.569 47.911 10.401 1.00 14.93 87 ILE A O 1
ATOM 781 N N . GLY A 1 89 ? 52.448 48.185 8.493 1.00 14.34 88 GLY A N 1
ATOM 782 C CA . GLY A 1 89 ? 51.156 47.971 9.083 1.00 12.60 88 GLY A CA 1
ATOM 783 C C . GLY A 1 89 ? 50.607 46.640 8.626 1.00 12.24 88 GLY A C 1
ATOM 784 O O . GLY A 1 89 ? 50.789 46.245 7.463 1.00 15.41 88 GLY A O 1
ATOM 785 N N . TYR A 1 90 ? 49.976 45.941 9.565 1.00 12.32 89 TYR A N 1
ATOM 786 C CA . TYR A 1 90 ? 49.246 44.701 9.293 1.00 13.27 89 TYR A CA 1
ATOM 787 C C . TYR A 1 90 ? 47.744 45.010 9.310 1.00 13.39 89 TYR A C 1
ATOM 788 O O . TYR A 1 90 ? 47.201 45.556 10.300 1.00 13.85 89 TYR A O 1
ATOM 797 N N . ILE A 1 91 ? 47.119 44.676 8.184 1.00 13.53 90 ILE A N 1
ATOM 798 C CA . ILE A 1 91 ? 45.763 45.079 7.883 1.00 14.26 90 ILE A CA 1
ATOM 799 C C . ILE A 1 91 ? 44.902 43.852 7.569 1.00 14.29 90 ILE A C 1
ATOM 800 O O . ILE A 1 91 ? 45.368 42.899 6.950 1.00 14.48 90 ILE A O 1
ATOM 805 N N . LEU A 1 92 ? 43.651 43.916 7.994 1.00 13.78 91 LEU A N 1
ATOM 806 C CA . LEU A 1 92 ? 42.653 42.924 7.606 1.00 15.09 91 LEU A CA 1
ATOM 807 C C . LEU A 1 92 ? 41.597 43.537 6.702 1.00 14.58 91 LEU A C 1
ATOM 808 O O . LEU A 1 92 ? 41.311 44.731 6.779 1.00 14.60 91 LEU A O 1
ATOM 813 N N . HIS A 1 93 ? 41.059 42.688 5.830 1.00 15.91 92 HIS A N 1
ATOM 814 C CA . HIS A 1 93 ? 40.001 43.093 4.921 1.00 18.37 92 HIS A CA 1
ATOM 815 C C . HIS A 1 93 ? 38.733 42.496 5.476 1.00 20.56 92 HIS A C 1
ATOM 816 O O . HIS A 1 93 ? 38.619 41.283 5.582 1.00 21.11 92 HIS A O 1
ATOM 823 N N . LEU A 1 94 ? 37.790 43.351 5.838 1.00 20.20 93 LEU A N 1
ATOM 824 C CA . LEU A 1 94 ? 36.588 42.906 6.548 1.00 23.31 93 LEU A CA 1
ATOM 825 C C . LEU A 1 94 ? 35.732 42.020 5.651 1.00 25.27 93 LEU A C 1
ATOM 826 O O . LEU A 1 94 ? 34.971 41.187 6.120 1.00 28.16 93 LEU A O 1
ATOM 831 N N . SER A 1 95 ? 35.908 42.148 4.354 1.00 25.33 94 SER A N 1
ATOM 832 C CA . SER A 1 95 ? 34.942 41.529 3.431 1.00 27.11 94 SER A CA 1
ATOM 833 C C . SER A 1 95 ? 35.309 40.092 3.146 1.00 26.32 94 SER A C 1
ATOM 834 O O . SER A 1 95 ? 34.474 39.292 2.745 1.00 27.05 94 SER A O 1
ATOM 837 N N . ASP A 1 96 ? 36.566 39.763 3.316 1.00 21.34 95 ASP A N 1
ATOM 838 C CA . ASP A 1 96 ? 36.989 38.426 2.993 1.00 21.12 95 ASP A CA 1
ATOM 839 C C . ASP A 1 96 ? 38.003 37.838 3.970 1.00 18.07 95 ASP A C 1
ATOM 840 O O . ASP A 1 96 ? 38.477 36.741 3.783 1.00 17.29 95 ASP A O 1
ATOM 845 N N . ASN A 1 97 ? 38.251 38.544 5.056 1.00 15.03 96 ASN A N 1
ATOM 846 C CA . ASN A 1 97 ? 39.095 38.036 6.136 1.00 17.06 96 ASN A CA 1
ATOM 847 C C . ASN A 1 97 ? 40.581 38.035 5.878 1.00 16.42 96 ASN A C 1
ATOM 848 O O . ASN A 1 97 ? 41.316 37.613 6.719 1.00 15.51 96 ASN A O 1
ATOM 853 N N . SER A 1 98 ? 40.991 38.432 4.689 1.00 14.18 97 SE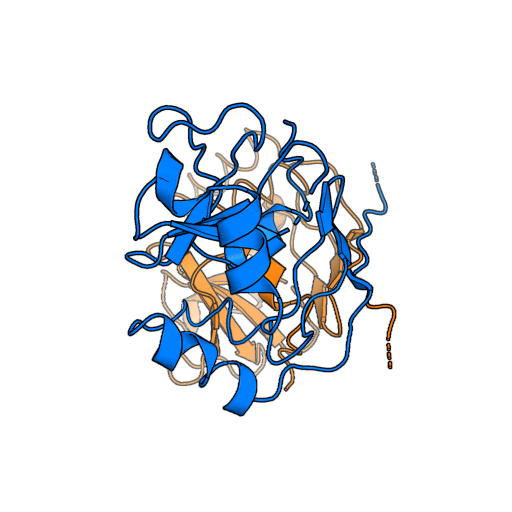R A N 1
ATOM 854 C CA . SER A 1 98 ? 42.412 38.375 4.283 1.00 14.22 97 SER A CA 1
ATOM 855 C C . SER A 1 98 ? 43.251 39.396 5.027 1.00 14.75 97 SER A C 1
ATOM 856 O O . SER A 1 98 ? 42.780 40.374 5.598 1.00 14.50 97 SER A O 1
ATOM 859 N N . ILE A 1 99 ? 44.539 39.106 4.979 1.00 12.67 98 ILE A N 1
ATOM 860 C CA . ILE A 1 99 ? 45.563 39.864 5.683 1.00 12.12 98 ILE A CA 1
ATOM 861 C C . ILE A 1 99 ? 46.589 40.435 4.719 1.00 13.25 98 ILE A C 1
ATOM 862 O O . ILE A 1 99 ? 47.048 39.757 3.769 1.00 13.34 98 ILE A O 1
ATOM 867 N N . TYR A 1 100 ? 46.919 41.703 4.958 1.00 13.42 99 TYR A N 1
ATOM 868 C CA . TYR A 1 100 ? 47.808 42.480 4.089 1.00 13.97 99 TYR A CA 1
ATOM 869 C C . TYR A 1 100 ? 48.863 43.207 4.900 1.00 13.41 99 TYR A C 1
ATOM 870 O O . TYR A 1 100 ? 48.709 43.470 6.073 1.00 15.23 99 TYR A O 1
ATOM 879 N N A ARG A 1 101 ? 49.922 43.533 4.171 0.50 15.79 100 ARG A N 1
ATOM 880 N N B ARG A 1 101 ? 49.979 43.481 4.227 0.50 13.76 100 ARG A N 1
ATOM 881 C CA A ARG A 1 101 ? 50.988 44.396 4.636 0.50 17.43 100 ARG A CA 1
ATOM 882 C CA B ARG A 1 101 ? 51.001 44.401 4.747 0.50 14.00 100 ARG A CA 1
ATOM 883 C C A ARG A 1 101 ? 50.959 45.706 3.907 0.50 16.46 100 ARG A C 1
ATOM 884 C C B ARG A 1 101 ? 51.023 45.678 3.934 0.50 14.46 100 ARG A C 1
ATOM 885 O O A ARG A 1 101 ? 50.747 45.729 2.689 0.50 16.77 100 ARG A O 1
ATOM 886 O O B ARG A 1 101 ? 50.888 45.652 2.703 0.50 15.01 100 ARG A O 1
ATOM 901 N N . VAL A 1 102 ? 51.221 46.781 4.629 1.00 13.70 101 VAL A N 1
ATOM 902 C CA . VAL A 1 102 ? 51.321 48.105 4.008 1.00 14.38 101 VAL A CA 1
ATOM 903 C C . VAL A 1 102 ? 52.467 48.878 4.658 1.00 15.62 101 VAL A C 1
ATOM 904 O O . VAL A 1 102 ? 52.937 48.533 5.728 1.00 17.43 101 VAL A O 1
ATOM 908 N N . ASP A 1 103 ? 52.948 49.884 3.953 1.00 16.37 102 ASP A N 1
ATOM 909 C CA . ASP A 1 103 ? 53.849 50.873 4.550 1.00 17.05 102 ASP A CA 1
ATOM 910 C C . ASP A 1 103 ? 53.019 52.008 5.095 1.00 16.88 102 ASP A C 1
ATOM 911 O O . ASP A 1 103 ? 52.359 52.723 4.361 1.00 16.57 102 ASP A O 1
ATOM 916 N N . LEU A 1 104 ? 53.024 52.152 6.414 1.00 15.71 103 LEU A N 1
ATOM 917 C CA . LEU A 1 104 ? 52.181 53.132 7.097 1.00 14.82 103 LEU A CA 1
ATOM 918 C C . LEU A 1 104 ? 52.554 54.565 6.680 1.00 18.31 103 LEU A C 1
ATOM 919 O O . LEU A 1 104 ? 51.781 55.502 6.817 1.00 20.39 103 LEU A O 1
ATOM 924 N N . GLY A 1 105 ? 53.744 54.675 6.143 1.00 19.41 104 GLY A N 1
ATOM 925 C CA . GLY A 1 105 ? 54.278 55.981 5.716 1.00 20.56 104 GLY A CA 1
ATOM 926 C C . GLY A 1 105 ? 54.043 56.267 4.255 1.00 23.21 104 GLY A C 1
ATOM 927 O O . GLY A 1 105 ? 54.415 57.340 3.752 1.00 25.31 104 GLY A O 1
ATOM 928 N N . ASP A 1 106 ? 53.414 55.323 3.582 1.00 22.53 105 ASP A N 1
ATOM 929 C CA . ASP A 1 106 ? 53.092 55.471 2.164 1.00 23.99 105 ASP A CA 1
ATOM 930 C C . ASP A 1 106 ? 51.895 54.623 1.802 1.00 21.57 105 ASP A C 1
ATOM 931 O O . ASP A 1 106 ? 51.990 53.689 1.026 1.00 22.71 105 ASP A O 1
ATOM 936 N N . LEU A 1 107 ? 50.780 54.958 2.430 1.00 20.46 106 LEU A N 1
ATOM 937 C CA . LEU A 1 107 ? 49.518 54.246 2.261 1.00 19.43 106 LEU A CA 1
ATOM 938 C C . LEU A 1 107 ? 48.895 54.530 0.903 1.00 21.14 106 LEU A C 1
ATOM 939 O O . LEU A 1 107 ? 48.742 55.683 0.503 1.00 21.70 106 LEU A O 1
ATOM 944 N N . ASP A 1 108 ? 48.554 53.448 0.226 1.00 23.66 107 ASP A N 1
ATOM 945 C CA . ASP A 1 108 ? 47.977 53.501 -1.118 1.00 25.61 107 ASP A CA 1
ATOM 946 C C . ASP A 1 108 ? 47.304 52.210 -1.481 1.00 25.40 107 ASP A C 1
ATOM 947 O O . ASP A 1 108 ? 47.883 51.140 -1.368 1.00 22.71 107 ASP A O 1
ATOM 952 N N . ILE A 1 109 ? 46.057 52.319 -1.883 1.00 25.63 108 ILE A N 1
ATOM 953 C CA . ILE A 1 109 ? 45.273 51.140 -2.113 1.00 26.42 108 ILE A CA 1
ATOM 954 C C . ILE A 1 109 ? 46.000 50.246 -3.107 1.00 26.59 108 ILE A C 1
ATOM 955 O O . ILE A 1 109 ? 45.876 49.030 -3.062 1.00 26.34 108 ILE A O 1
ATOM 960 N N . THR A 1 110 ? 46.808 50.856 -3.968 1.00 27.43 109 THR A N 1
ATOM 961 C CA . THR A 1 110 ? 47.373 50.117 -5.109 1.00 27.73 109 THR A CA 1
ATOM 962 C C . THR A 1 110 ? 48.603 49.333 -4.720 1.00 28.82 109 THR A C 1
ATOM 963 O O . THR A 1 110 ? 49.129 48.537 -5.503 1.00 30.21 109 THR A O 1
ATOM 967 N N . SER A 1 111 ? 49.046 49.540 -3.495 1.00 27.73 110 SER A N 1
ATOM 968 C CA . SER A 1 111 ? 50.325 48.983 -3.072 1.00 28.14 110 SER A CA 1
ATOM 969 C C . SER A 1 111 ? 50.212 48.098 -1.820 1.00 26.41 110 SER A C 1
ATOM 970 O O . SER A 1 111 ? 51.220 47.697 -1.212 1.00 28.84 110 SER A O 1
ATOM 973 N N . ILE A 1 112 ? 48.983 47.823 -1.430 1.00 22.71 111 ILE A N 1
ATOM 974 C CA . ILE A 1 112 ? 48.755 46.888 -0.319 1.00 19.80 111 ILE A CA 1
ATOM 975 C C . ILE A 1 112 ? 49.272 45.530 -0.794 1.00 18.34 111 ILE A C 1
ATOM 976 O O . ILE A 1 112 ? 49.162 45.173 -1.991 1.00 19.49 111 ILE A O 1
ATOM 981 N N . LYS A 1 113 ? 49.883 44.772 0.104 1.00 16.45 112 LYS A N 1
ATOM 982 C CA . LYS A 1 113 ? 50.456 43.482 -0.266 1.00 16.46 112 LYS A CA 1
ATOM 983 C C . LYS A 1 113 ? 49.776 42.345 0.474 1.00 15.59 112 LYS A C 1
ATOM 984 O O . LYS A 1 113 ? 49.815 42.261 1.709 1.00 14.81 112 LYS A O 1
ATOM 987 N N . TYR A 1 114 ? 49.214 41.431 -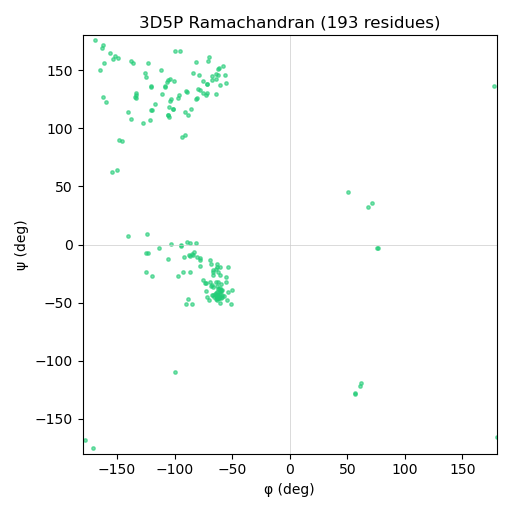0.286 1.00 15.76 113 TYR A N 1
ATOM 988 C CA . TYR A 1 114 ? 48.498 40.289 0.268 1.00 15.84 113 TYR A CA 1
ATOM 989 C C . TYR A 1 114 ? 49.466 39.333 0.862 1.00 17.11 113 TYR A C 1
ATOM 990 O O . TYR A 1 114 ? 50.470 38.987 0.220 1.00 19.34 113 TYR A O 1
ATOM 999 N N . ILE A 1 115 ? 49.211 38.908 2.101 1.00 14.91 114 ILE A N 1
ATOM 1000 C CA . ILE A 1 115 ? 50.067 37.914 2.709 1.00 15.14 114 ILE A CA 1
ATOM 1001 C C . ILE A 1 115 ? 49.374 36.629 3.106 1.00 15.07 114 ILE A C 1
ATOM 1002 O O . ILE A 1 115 ? 50.011 35.589 3.110 1.00 16.67 114 ILE A O 1
ATOM 1007 N N . ALA A 1 116 ? 48.089 36.664 3.395 1.00 12.61 115 ALA A N 1
ATOM 1008 C CA . ALA A 1 116 ? 47.369 35.463 3.874 1.00 13.72 115 ALA A CA 1
ATOM 1009 C C . ALA A 1 116 ? 45.872 35.540 3.734 1.00 12.42 115 ALA A C 1
ATOM 1010 O O . ALA A 1 116 ? 45.332 36.643 3.806 1.00 12.21 115 ALA A O 1
ATOM 1012 N N . PRO A 1 117 ? 45.202 34.380 3.673 1.00 13.38 116 PRO A N 1
ATOM 1013 C CA . PRO A 1 117 ? 43.748 34.480 3.513 1.00 12.78 116 PRO A CA 1
ATOM 1014 C C . PRO A 1 117 ? 42.983 34.653 4.817 1.00 14.66 116 PRO A C 1
ATOM 1015 O O . PRO A 1 117 ? 41.750 34.874 4.803 1.00 14.03 116 PRO A O 1
ATOM 1019 N N . SER A 1 118 ? 43.678 34.529 5.923 1.00 13.51 117 SER A N 1
ATOM 1020 C CA . SER A 1 118 ? 43.054 34.731 7.202 1.00 13.13 117 SER A CA 1
ATOM 1021 C C . SER A 1 118 ? 44.093 34.943 8.258 1.00 12.28 117 SER A C 1
ATOM 1022 O O . SER A 1 118 ? 45.281 34.736 8.032 1.00 12.70 117 SER A O 1
ATOM 1025 N N . PHE A 1 119 ? 43.603 35.357 9.411 1.00 12.72 118 PHE A N 1
ATOM 1026 C CA . PHE A 1 119 ? 44.474 35.668 10.544 1.00 13.46 118 PHE A CA 1
ATOM 1027 C C . PHE A 1 119 ? 45.303 34.452 11.041 1.00 11.38 118 PHE A C 1
ATOM 1028 O O . PHE A 1 119 ? 46.518 34.582 11.247 1.00 13.25 118 PHE A O 1
ATOM 1036 N N . ASP A 1 120 ? 44.656 33.292 11.195 1.00 12.63 119 ASP A N 1
ATOM 1037 C CA . ASP A 1 120 ? 45.410 32.143 11.737 1.00 12.07 119 ASP A CA 1
ATOM 1038 C C . ASP A 1 120 ? 46.447 31.709 10.697 1.00 12.96 119 ASP A C 1
ATOM 1039 O O . ASP A 1 120 ? 47.501 31.233 11.054 1.00 13.89 119 ASP A O 1
ATOM 1044 N N . ASP A 1 121 ? 46.077 31.801 9.432 1.00 13.02 120 ASP A N 1
ATOM 1045 C CA . ASP A 1 121 ? 46.991 31.451 8.330 1.00 12.19 120 ASP A CA 1
ATOM 1046 C C . ASP A 1 121 ? 48.234 32.342 8.384 1.00 12.87 120 ASP A C 1
ATOM 1047 O O . ASP A 1 121 ? 49.377 31.892 8.284 1.00 12.82 120 ASP A O 1
ATOM 1052 N N . PHE A 1 122 ? 47.979 33.628 8.564 1.00 11.85 121 PHE A N 1
ATOM 1053 C CA . PHE A 1 122 ? 49.067 34.618 8.753 1.00 12.52 121 PHE A CA 1
ATOM 1054 C C . PHE A 1 122 ? 49.991 34.211 9.900 1.00 13.09 121 PHE A C 1
ATOM 1055 O O . PHE A 1 122 ? 51.196 34.219 9.771 1.00 13.02 121 PHE A O 1
ATOM 1063 N N . LEU A 1 123 ? 49.414 33.842 11.033 1.00 13.07 122 LEU A N 1
ATOM 1064 C CA . LEU A 1 123 ? 50.230 33.436 12.183 1.00 14.92 122 LEU A CA 1
ATOM 1065 C C . LEU A 1 123 ? 51.073 32.217 11.904 1.00 14.02 122 LEU A C 1
ATOM 1066 O O . LEU A 1 123 ? 52.213 32.117 12.389 1.00 14.98 122 LEU A O 1
ATOM 1071 N N . GLY A 1 124 ? 50.516 31.273 11.160 1.00 13.22 123 GLY A N 1
ATOM 1072 C CA . GLY A 1 124 ? 51.263 30.066 10.832 1.00 13.38 123 GLY A CA 1
ATOM 1073 C C . GLY A 1 124 ? 52.386 30.335 9.874 1.00 13.00 123 GLY A C 1
ATOM 1074 O O . GLY A 1 124 ? 53.501 29.839 10.046 1.00 13.85 123 GLY A O 1
ATOM 1075 N N . LYS A 1 125 ? 52.101 31.074 8.799 1.00 12.66 124 LYS A N 1
ATOM 1076 C CA . LYS A 1 125 ? 53.115 31.484 7.873 1.00 12.93 124 LYS A CA 1
ATOM 1077 C C . LYS A 1 125 ? 54.316 32.131 8.589 1.00 12.96 124 LYS A C 1
ATOM 1078 O O . LYS A 1 125 ? 55.450 31.942 8.193 1.00 13.64 124 LYS A O 1
ATOM 1084 N N . ALA A 1 126 ? 54.002 32.909 9.612 1.00 13.34 125 ALA A N 1
ATOM 1085 C CA . ALA A 1 126 ? 55.032 33.759 10.211 1.00 13.33 125 ALA A CA 1
ATOM 1086 C C . ALA A 1 126 ? 56.161 32.910 10.779 1.00 14.98 125 ALA A C 1
ATOM 1087 O O . ALA A 1 126 ? 57.313 33.354 10.849 1.00 14.76 125 ALA A O 1
ATOM 1089 N N A ILE A 1 127 ? 55.826 31.684 11.144 0.50 15.10 126 ILE A N 1
ATOM 1090 N N B ILE A 1 127 ? 55.872 31.699 11.215 0.50 14.38 126 ILE A N 1
ATOM 1091 C CA A ILE A 1 127 ? 56.793 30.794 11.796 0.50 17.55 126 ILE A CA 1
ATOM 1092 C CA B ILE A 1 127 ? 56.935 30.910 11.873 0.50 16.77 126 ILE A CA 1
ATOM 1093 C C A ILE A 1 127 ? 57.917 30.403 10.881 0.50 17.28 126 ILE A C 1
ATOM 1094 C C B ILE A 1 127 ? 58.016 30.506 10.838 0.50 16.61 126 ILE A C 1
ATOM 1095 O O A ILE A 1 127 ? 59.003 30.054 11.365 0.50 18.27 126 ILE A O 1
ATOM 1096 O O B ILE A 1 127 ? 59.212 30.379 11.148 0.50 15.81 126 ILE A O 1
ATOM 1105 N N . TYR A 1 128 ? 57.648 30.396 9.568 1.00 15.10 127 TYR A N 1
ATOM 1106 C CA . TYR A 1 128 ? 58.620 29.914 8.559 1.00 15.73 127 TYR A CA 1
ATOM 1107 C C . TYR A 1 128 ? 58.881 30.752 7.353 1.00 15.62 127 TYR A C 1
ATOM 1108 O O . TYR A 1 128 ? 59.726 30.447 6.499 1.00 18.12 127 TYR A O 1
ATOM 1117 N N A LEU A 1 129 ? 58.189 31.878 7.309 0.25 14.76 128 LEU A N 1
ATOM 1118 N N B LEU A 1 129 ? 58.124 31.830 7.260 0.25 14.24 128 LEU A N 1
ATOM 1119 N N C LEU A 1 129 ? 58.128 31.835 7.240 0.50 15.27 128 LEU A N 1
ATOM 1120 C CA A LEU A 1 129 ? 58.286 32.817 6.201 0.25 14.73 128 LEU A CA 1
ATOM 1121 C CA B LEU A 1 129 ? 58.262 32.801 6.190 0.25 13.81 128 LEU A CA 1
ATOM 1122 C CA C LEU A 1 129 ? 58.353 32.829 6.191 0.50 16.67 128 LEU A CA 1
ATOM 1123 C C A LEU A 1 129 ? 58.536 34.237 6.694 0.25 15.22 128 LEU A C 1
ATOM 1124 C C B LEU A 1 129 ? 58.680 34.119 6.844 0.25 14.70 128 LEU A C 1
ATOM 1125 C C C LEU A 1 129 ? 58.633 34.174 6.787 0.50 16.13 128 LEU A C 1
ATOM 1126 O O A LEU A 1 129 ? 57.719 34.819 7.418 0.25 13.97 128 LEU A O 1
ATOM 1127 O O B LEU A 1 129 ? 58.182 34.452 7.907 0.25 15.11 128 LEU A O 1
ATOM 1128 O O C LEU A 1 129 ? 57.927 34.649 7.659 0.50 16.24 128 LEU A O 1
ATOM 1141 N N . ASN A 1 130 ? 59.652 34.810 6.254 1.00 16.48 129 ASN A N 1
ATOM 1142 C CA . ASN A 1 130 ? 60.028 36.158 6.677 1.00 17.66 129 ASN A CA 1
ATOM 1143 C C . ASN A 1 130 ? 59.318 37.138 5.777 1.00 19.40 129 ASN A C 1
ATOM 1144 O O . ASN A 1 130 ? 59.649 37.226 4.587 1.00 21.64 129 ASN A O 1
ATOM 1149 N N . PHE A 1 131 ? 58.364 37.871 6.331 1.00 16.80 130 PHE A N 1
ATOM 1150 C CA . PHE A 1 131 ? 57.497 38.716 5.544 1.00 18.33 130 PHE A CA 1
ATOM 1151 C C . PHE A 1 131 ? 58.246 39.910 4.936 1.00 20.00 130 PHE A C 1
ATOM 1152 O O . PHE A 1 131 ? 57.724 40.540 4.016 1.00 23.45 130 PHE A O 1
ATOM 1160 N N . ASN A 1 132 ? 59.437 40.213 5.448 1.00 21.83 131 ASN A N 1
ATOM 1161 C CA . ASN A 1 132 ? 60.279 41.348 4.943 1.00 26.42 131 ASN A CA 1
ATOM 1162 C C . ASN A 1 132 ? 60.975 40.821 3.735 1.00 30.27 131 ASN A C 1
ATOM 1163 O O . ASN A 1 132 ? 61.703 41.510 3.041 1.00 32.69 131 ASN A O 1
ATOM 1168 N N . LYS A 1 133 ? 60.623 39.570 3.486 1.00 34.59 132 LYS A N 1
ATOM 1169 C CA . LYS A 1 133 ? 61.140 38.715 2.422 1.00 37.58 132 LYS A CA 1
ATOM 1170 C C . LYS A 1 133 ? 62.659 38.724 2.348 1.00 38.58 132 LYS A C 1
ATOM 1171 O O . LYS A 1 133 ? 63.311 37.995 3.118 1.00 39.86 132 LYS A O 1
ATOM 1176 N N . GLY B 1 1 ? 47.728 38.303 33.811 1.00 23.05 0 GLY B N 1
ATOM 1177 C CA . GLY B 1 1 ? 48.878 39.213 33.412 1.00 20.06 0 GLY B CA 1
ATOM 1178 C C . GLY B 1 1 ? 49.590 38.633 32.218 1.00 18.20 0 GLY B C 1
ATOM 1179 O O . GLY B 1 1 ? 49.071 37.705 31.564 1.00 22.56 0 GLY B O 1
ATOM 1196 N N . GLU B 1 3 ? 52.012 36.513 29.890 1.00 12.14 2 GLU B N 1
ATOM 1197 C CA . GLU B 1 3 ? 52.520 35.135 29.921 1.00 14.56 2 GLU B CA 1
ATOM 1198 C C . GLU B 1 3 ? 53.380 34.944 28.676 1.00 10.94 2 GLU B C 1
ATOM 1199 O O . GLU B 1 3 ? 52.990 35.334 27.580 1.00 11.29 2 GLU B O 1
ATOM 1205 N N . VAL B 1 4 ? 54.538 34.308 28.855 1.00 10.37 3 VAL B N 1
ATOM 1206 C CA . VAL B 1 4 ? 55.403 33.990 27.740 1.00 10.77 3 VAL B CA 1
ATOM 1207 C C . VAL B 1 4 ? 54.964 32.668 27.130 1.00 11.42 3 VAL B C 1
ATOM 1208 O O . VAL B 1 4 ? 54.962 31.618 27.816 1.00 13.02 3 VAL B O 1
ATOM 1212 N N . ILE B 1 5 ? 54.540 32.713 25.894 1.00 10.42 4 ILE B N 1
ATOM 1213 C CA . ILE B 1 5 ? 54.054 31.546 25.178 1.00 12.16 4 ILE B CA 1
ATOM 1214 C C . ILE B 1 5 ? 55.106 31.193 24.140 1.00 14.73 4 ILE B C 1
ATOM 1215 O O . ILE B 1 5 ? 55.402 31.962 23.250 1.00 12.56 4 ILE B O 1
ATOM 1220 N N A GLU B 1 6 ? 55.363 29.918 23.989 0.50 14.46 5 GLU B N 1
ATOM 1221 N N B GLU B 1 6 ? 55.924 30.207 24.525 0.50 14.26 5 GLU B N 1
ATOM 1222 C CA A GLU B 1 6 ? 56.337 29.515 22.986 0.50 16.79 5 GLU B CA 1
ATOM 1223 C CA B GLU B 1 6 ? 57.108 29.827 23.751 0.50 15.15 5 GLU B CA 1
ATOM 1224 C C A GLU B 1 6 ? 55.771 28.619 21.910 0.50 16.36 5 GLU B C 1
ATOM 1225 C C B GLU B 1 6 ? 56.901 28.556 22.918 0.50 13.06 5 GLU B C 1
ATOM 1226 O O A GLU B 1 6 ? 54.886 27.812 22.161 0.50 16.63 5 GLU B O 1
ATOM 1227 O O B GLU B 1 6 ? 56.567 27.497 23.450 0.50 17.30 5 GLU B O 1
ATOM 1238 N N A SER B 1 7 ? 56.316 28.782 20.703 0.50 15.16 6 SER B N 1
ATOM 1239 N N B SER B 1 7 ? 57.098 28.680 21.615 0.50 10.16 6 SER B N 1
ATOM 1240 C CA A SER B 1 7 ? 56.208 27.801 19.633 0.50 16.71 6 SER B CA 1
ATOM 1241 C CA B SER B 1 7 ? 56.956 27.571 20.652 0.50 9.04 6 SER B CA 1
ATOM 1242 C C A SER B 1 7 ? 57.603 27.479 19.114 0.50 15.47 6 SER B C 1
ATOM 1243 C C B SER B 1 7 ? 58.303 27.321 20.023 0.50 10.31 6 SER B C 1
ATOM 1244 O O A SER B 1 7 ? 58.294 28.339 18.589 0.50 14.66 6 SER B O 1
ATOM 1245 O O B SER B 1 7 ? 59.055 28.243 19.771 0.50 9.97 6 SER B O 1
ATOM 1250 N N A LYS B 1 8 ? 58.035 26.235 19.288 0.50 10.90 7 LYS B N 1
ATOM 1251 N N B LYS B 1 8 ? 58.601 26.059 19.761 0.50 9.94 7 LYS B N 1
ATOM 1252 C CA A LYS B 1 8 ? 59.379 25.843 18.917 0.50 11.34 7 LYS B CA 1
ATOM 1253 C CA B LYS B 1 8 ? 59.847 25.675 19.104 0.50 10.26 7 LYS B CA 1
ATOM 1254 C C A LYS B 1 8 ? 59.304 24.768 17.895 0.50 10.86 7 LYS B C 1
ATOM 1255 C C B LYS B 1 8 ? 59.557 24.672 18.052 0.50 10.18 7 LYS B C 1
ATOM 1256 O O A LYS B 1 8 ? 58.479 23.862 17.974 0.50 10.76 7 LYS B O 1
ATOM 1257 O O B LYS B 1 8 ? 58.867 23.685 18.300 0.50 9.36 7 LYS B O 1
ATOM 1268 N N . TRP B 1 9 ? 60.139 24.913 16.887 1.00 10.37 8 TRP B N 1
ATOM 1269 C CA . TRP B 1 9 ? 60.171 23.924 15.809 1.00 9.75 8 TRP B CA 1
ATOM 1270 C C . TRP B 1 9 ? 61.616 23.501 15.611 1.00 11.04 8 TRP B C 1
ATOM 1271 O O . TRP B 1 9 ? 62.499 24.366 15.443 1.00 12.01 8 TRP B O 1
ATOM 1282 N N . TYR B 1 10 ? 61.873 22.207 15.635 1.00 10.47 9 TYR B N 1
ATOM 1283 C CA . TYR B 1 10 ? 63.195 21.630 15.401 1.00 10.78 9 TYR B CA 1
ATOM 1284 C C . TYR B 1 10 ? 63.223 21.305 13.900 1.00 11.36 9 TYR B C 1
ATOM 1285 O O . TYR B 1 10 ? 62.706 20.279 13.401 1.00 10.91 9 TYR B O 1
ATOM 1294 N N . LYS B 1 11 ? 63.714 22.278 13.174 1.00 11.27 10 LYS B N 1
ATOM 1295 C CA . LYS B 1 11 ? 63.644 22.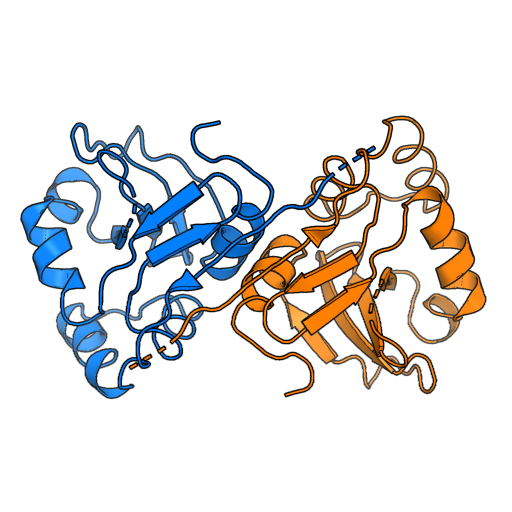331 11.732 1.00 11.29 10 LYS B CA 1
ATOM 1296 C C . LYS B 1 11 ? 64.658 21.451 11.082 1.00 10.84 10 LYS B C 1
ATOM 1297 O O . LYS B 1 11 ? 65.832 21.477 11.452 1.00 13.32 10 LYS B O 1
ATOM 1303 N N . LYS B 1 12 ? 64.213 20.680 10.094 1.00 10.70 11 LYS B N 1
ATOM 1304 C CA . LYS B 1 12 ? 65.077 19.866 9.245 1.00 11.13 11 LYS B CA 1
ATOM 1305 C C . LYS B 1 12 ? 65.413 20.602 7.971 1.00 11.68 11 LYS B C 1
ATOM 1306 O O . LYS B 1 12 ? 64.795 21.598 7.594 1.00 10.62 11 LYS B O 1
ATOM 1312 N N . ASP B 1 13 ? 66.401 20.093 7.256 1.00 10.53 12 ASP B N 1
ATOM 1313 C CA . ASP B 1 13 ? 66.620 20.618 5.933 1.00 10.42 12 ASP B CA 1
ATOM 1314 C C . ASP B 1 13 ? 65.377 20.446 5.113 1.00 10.53 12 ASP B C 1
ATOM 1315 O O . ASP B 1 13 ? 64.605 19.505 5.303 1.00 11.90 12 ASP B O 1
ATOM 1320 N N . GLY B 1 14 ? 65.235 21.318 4.133 1.00 11.13 13 GLY B N 1
ATOM 1321 C CA . GLY B 1 14 ? 64.081 21.298 3.270 1.00 9.68 13 GLY B CA 1
ATOM 1322 C C . GLY B 1 14 ? 64.055 20.116 2.318 1.00 11.64 13 GLY B C 1
ATOM 1323 O O . GLY B 1 14 ? 65.082 19.483 2.011 1.00 12.00 13 GLY B O 1
ATOM 1324 N N . ALA B 1 15 ? 62.856 19.795 1.842 1.00 10.53 14 ALA B N 1
ATOM 1325 C CA . ALA B 1 15 ? 62.654 18.708 0.867 1.00 10.04 14 ALA B CA 1
ATOM 1326 C C . ALA B 1 15 ? 63.180 19.070 -0.511 1.00 10.76 14 ALA B C 1
ATOM 1327 O O . ALA B 1 15 ? 63.028 20.185 -1.016 1.00 11.98 14 ALA B O 1
ATOM 1329 N N . SER B 1 16 ? 63.836 18.092 -1.128 1.00 10.52 15 SER B N 1
ATOM 1330 C CA . SER B 1 16 ? 64.304 18.283 -2.491 1.00 10.92 15 SER B CA 1
ATOM 1331 C C . SER B 1 16 ? 63.203 18.240 -3.499 1.00 10.82 15 SER B C 1
ATOM 1332 O O . SER B 1 16 ? 62.116 17.673 -3.274 1.00 10.80 15 SER B O 1
ATOM 1335 N N A SER B 1 17 ? 63.467 18.874 -4.635 0.50 9.47 16 SER B N 1
ATOM 1336 N N B SER B 1 17 ? 63.469 18.858 -4.647 0.50 11.31 16 SER B N 1
ATOM 1337 C CA A SER B 1 17 ? 62.542 18.843 -5.763 0.50 8.81 16 SER B CA 1
ATOM 1338 C CA B SER B 1 17 ? 62.517 18.834 -5.764 0.50 12.77 16 SER B CA 1
ATOM 1339 C C A SER B 1 17 ? 62.155 17.417 -6.130 0.50 9.90 16 SER B C 1
ATOM 1340 C C B SER B 1 17 ? 62.152 17.425 -6.166 0.50 11.83 16 SER B C 1
ATOM 1341 O O A SER B 1 17 ? 60.990 17.053 -6.333 0.50 12.14 16 SER B O 1
ATOM 1342 O O B SER B 1 17 ? 61.001 17.102 -6.481 0.50 13.37 16 SER B O 1
ATOM 1347 N N . ALA B 1 18 ? 63.147 16.562 -6.187 1.00 10.15 17 ALA B N 1
ATOM 1348 C CA . ALA B 1 18 ? 62.905 15.167 -6.589 1.00 10.98 17 ALA B CA 1
ATOM 1349 C C . ALA B 1 18 ? 61.960 14.457 -5.627 1.00 11.01 17 ALA B C 1
ATOM 1350 O O . ALA B 1 18 ? 61.114 13.642 -6.022 1.00 11.62 17 ALA B O 1
ATOM 1352 N N A SER B 1 19 ? 62.142 14.747 -4.347 0.50 9.68 18 SER B N 1
ATOM 1353 N N B SER B 1 19 ? 62.137 14.722 -4.349 0.50 11.76 18 SER B N 1
ATOM 1354 C CA A SER B 1 19 ? 61.394 14.078 -3.282 0.50 9.46 18 SER B CA 1
ATOM 1355 C CA B SER B 1 19 ? 61.333 14.051 -3.334 0.50 13.48 18 SER B CA 1
ATOM 1356 C C A SER B 1 19 ? 59.922 14.410 -3.360 0.50 11.39 18 SER B C 1
ATOM 1357 C C B SER B 1 19 ? 59.884 14.380 -3.517 0.50 13.12 18 SER B C 1
ATOM 1358 O O A SER B 1 19 ? 59.072 13.555 -3.051 0.50 11.33 18 SER B O 1
ATOM 1359 O O B SER B 1 19 ? 59.009 13.505 -3.501 0.50 13.52 18 SER B O 1
ATOM 1364 N N . ILE B 1 20 ? 59.626 15.659 -3.707 1.00 13.05 19 ILE B N 1
ATOM 1365 C CA . ILE B 1 20 ? 58.213 16.106 -3.865 1.00 13.45 19 ILE B CA 1
ATOM 1366 C C . ILE B 1 20 ? 57.616 15.498 -5.141 1.00 15.00 19 ILE B C 1
ATOM 1367 O O . ILE B 1 20 ? 56.487 14.975 -5.146 1.00 15.19 19 ILE B O 1
ATOM 1372 N N . ASP B 1 21 ? 58.372 15.540 -6.222 1.00 13.66 20 ASP B N 1
ATOM 1373 C CA . ASP B 1 21 ? 57.902 15.023 -7.499 1.00 13.53 20 ASP B CA 1
ATOM 1374 C C . ASP B 1 21 ? 57.599 13.544 -7.371 1.00 13.85 20 ASP B C 1
ATOM 1375 O O . ASP B 1 21 ? 56.638 13.031 -7.954 1.00 14.06 20 ASP B O 1
ATOM 1380 N N A ASP B 1 22 ? 58.443 12.846 -6.620 0.50 13.36 21 ASP B N 1
ATOM 1381 N N B ASP B 1 22 ? 58.425 12.841 -6.615 0.50 14.62 21 ASP B N 1
ATOM 1382 C CA A ASP B 1 22 ? 58.283 11.408 -6.455 0.50 13.64 21 ASP B CA 1
ATOM 1383 C CA B ASP B 1 22 ? 58.265 11.402 -6.528 0.50 15.78 21 ASP B CA 1
ATOM 1384 C C A ASP B 1 22 ? 56.910 11.108 -5.837 0.50 12.36 21 ASP B C 1
ATOM 1385 C C B ASP B 1 22 ? 56.983 11.031 -5.785 0.50 14.45 21 ASP B C 1
ATOM 1386 O O A ASP B 1 22 ? 56.115 10.303 -6.373 0.50 12.15 21 ASP B O 1
ATOM 1387 O O B ASP B 1 22 ? 56.321 10.033 -6.104 0.50 14.62 21 ASP B O 1
ATOM 1396 N N A VAL B 1 23 ? 56.604 11.76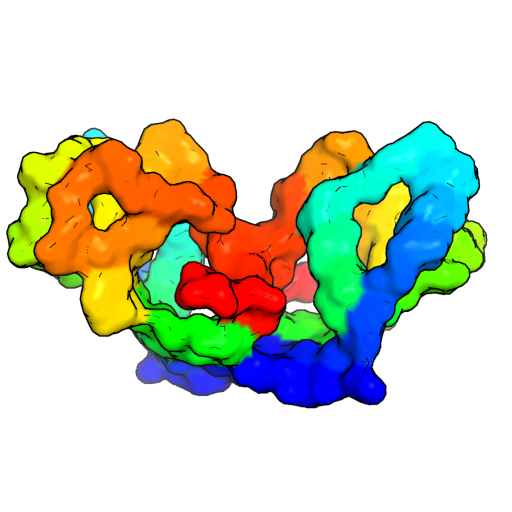6 -4.722 0.50 12.40 22 VAL B N 1
ATOM 1397 N N B VAL B 1 23 ? 56.613 11.831 -4.796 0.50 14.18 22 VAL B N 1
ATOM 1398 C CA A VAL B 1 23 ? 55.349 11.453 -4.056 0.50 11.95 22 VAL B CA 1
ATOM 1399 C CA B VAL B 1 23 ? 55.383 11.529 -4.091 0.50 13.94 22 VAL B CA 1
ATOM 1400 C C A VAL B 1 23 ? 54.146 11.902 -4.904 0.50 12.57 22 VAL B C 1
ATOM 1401 C C B VAL B 1 23 ? 54.181 11.883 -4.944 0.50 13.53 22 VAL B C 1
ATOM 1402 O O A VAL B 1 23 ? 53.132 11.199 -4.951 0.50 13.67 22 VAL B O 1
ATOM 1403 O O B VAL B 1 23 ? 53.221 11.111 -5.037 0.50 14.41 22 VAL B O 1
ATOM 1410 N N . GLU B 1 24 ? 54.245 13.031 -5.592 1.00 12.76 23 GLU B N 1
ATOM 1411 C CA . GLU B 1 24 ? 53.119 13.475 -6.428 1.00 13.00 23 GLU B CA 1
ATOM 1412 C C . GLU B 1 24 ? 52.875 12.482 -7.571 1.00 13.14 23 GLU B C 1
ATOM 1413 O O . GLU B 1 24 ? 51.725 12.193 -7.979 1.00 14.81 23 GLU B O 1
ATOM 1419 N N . LYS B 1 25 ? 53.947 11.916 -8.087 1.00 12.56 24 LYS B N 1
ATOM 1420 C CA . LYS B 1 25 ? 53.837 10.928 -9.171 1.00 13.40 24 LYS B CA 1
ATOM 1421 C C . LYS B 1 25 ? 53.151 9.689 -8.643 1.00 15.93 24 LYS B C 1
ATOM 1422 O O . LYS B 1 25 ? 52.277 9.119 -9.319 1.00 17.06 24 LYS B O 1
ATOM 1426 N N . LEU B 1 26 ? 53.535 9.251 -7.438 1.00 16.74 25 LEU B N 1
ATOM 1427 C CA . LEU B 1 26 ? 52.994 8.024 -6.864 1.00 18.55 25 LEU B CA 1
ATOM 1428 C C . LEU B 1 26 ? 51.543 8.179 -6.495 1.00 18.99 25 LEU B C 1
ATOM 1429 O O . LEU B 1 26 ? 50.759 7.233 -6.665 1.00 22.17 25 LEU B O 1
ATOM 1434 N N A LEU B 1 27 ? 51.178 9.353 -5.993 0.50 17.73 26 LEU B N 1
ATOM 1435 N N B LEU B 1 27 ? 51.170 9.356 -6.008 0.50 19.96 26 LEU B N 1
ATOM 1436 C CA A LEU B 1 27 ? 49.795 9.642 -5.595 0.50 18.25 26 LEU B CA 1
ATOM 1437 C CA B LEU B 1 27 ? 49.782 9.657 -5.604 0.50 21.76 26 LEU B CA 1
ATOM 1438 C C A LEU B 1 27 ? 48.950 9.866 -6.833 0.50 18.10 26 LEU B C 1
ATOM 1439 C C B LEU B 1 27 ? 48.968 10.181 -6.783 0.50 21.09 26 LEU B C 1
ATOM 1440 O O A LEU B 1 27 ? 47.731 9.679 -6.806 0.50 15.01 26 LEU B O 1
ATOM 1441 O O B LEU B 1 27 ? 47.786 10.556 -6.677 0.50 21.44 26 LEU B O 1
ATOM 1450 N N . ASN B 1 28 ? 49.629 10.224 -7.922 1.00 18.73 27 ASN B N 1
ATOM 1451 C CA . ASN B 1 28 ? 48.996 10.712 -9.139 1.00 20.51 27 ASN B CA 1
ATOM 1452 C C . ASN B 1 28 ? 48.127 11.932 -8.923 1.00 22.14 27 ASN B C 1
ATOM 1453 O O . ASN B 1 28 ? 47.065 12.070 -9.526 1.00 25.61 27 ASN B O 1
ATOM 1458 N N . THR B 1 29 ? 48.577 12.815 -8.045 1.00 21.47 28 THR B N 1
ATOM 1459 C CA . THR B 1 29 ? 47.931 14.097 -7.810 1.00 22.44 28 THR B CA 1
ATOM 1460 C C . THR B 1 29 ? 48.875 15.043 -7.112 1.00 21.52 28 THR B C 1
ATOM 1461 O O . THR B 1 29 ? 49.978 14.661 -6.728 1.00 21.50 28 THR B O 1
ATOM 1465 N N A THR B 1 30 ? 48.452 16.293 -6.977 0.50 20.08 29 THR B N 1
ATOM 1466 N N B THR B 1 30 ? 48.421 16.266 -6.908 0.50 21.11 29 THR B N 1
ATOM 1467 C CA A THR B 1 30 ? 49.258 17.326 -6.328 0.50 19.25 29 THR B CA 1
ATOM 1468 C CA B THR B 1 30 ? 49.251 17.343 -6.380 0.50 20.82 29 THR B CA 1
ATOM 1469 C C A THR B 1 30 ? 49.091 17.276 -4.803 0.50 18.56 29 THR B C 1
ATOM 1470 C C B THR B 1 30 ? 49.058 17.551 -4.857 0.50 19.21 29 THR B C 1
ATOM 1471 O O A THR B 1 30 ? 48.057 16.800 -4.257 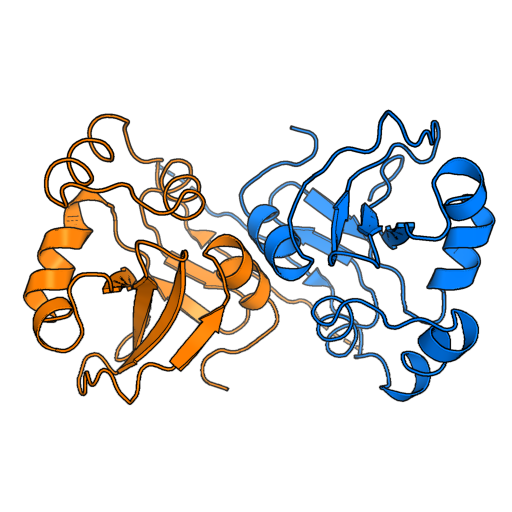0.50 17.89 29 THR B O 1
ATOM 1472 O O B THR B 1 30 ? 47.947 17.569 -4.347 0.50 17.83 29 THR B O 1
ATOM 1479 N N . LEU B 1 31 ? 50.151 17.702 -4.139 1.00 18.66 30 LEU B N 1
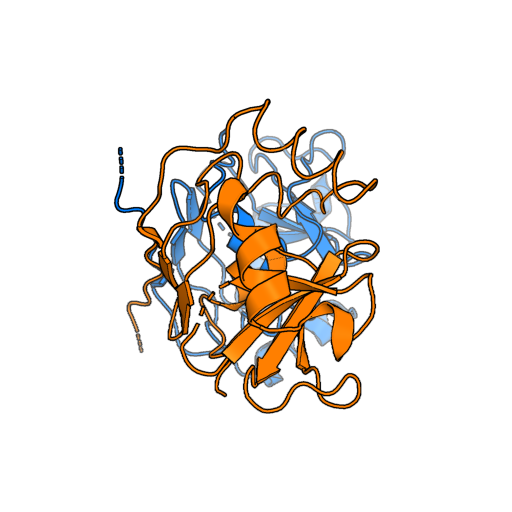ATOM 1480 C CA . LEU B 1 31 ? 50.045 17.979 -2.708 1.00 17.14 30 LEU B CA 1
ATOM 1481 C C . LEU B 1 31 ? 49.458 19.372 -2.502 1.00 16.24 30 LEU B C 1
ATOM 1482 O O . LEU B 1 31 ? 49.694 20.287 -3.276 1.00 15.66 30 LEU B O 1
ATOM 1487 N N . PRO B 1 32 ? 48.748 19.551 -1.374 1.00 13.10 31 PRO B N 1
ATOM 1488 C CA . PRO B 1 32 ? 48.315 20.912 -1.036 1.00 12.91 31 PRO B CA 1
ATOM 1489 C C . PRO B 1 32 ? 49.486 21.866 -0.986 1.00 13.42 31 PRO B C 1
ATOM 1490 O O . PRO B 1 32 ? 50.544 21.559 -0.498 1.00 12.56 31 PRO B O 1
ATOM 1494 N N . LYS B 1 33 ? 49.238 23.039 -1.512 1.00 12.89 32 LYS B N 1
ATOM 1495 C CA . LYS B 1 33 ? 50.277 24.022 -1.722 1.00 12.75 32 LYS B CA 1
ATOM 1496 C C . LYS B 1 33 ? 50.975 24.406 -0.428 1.00 12.47 32 LYS B C 1
ATOM 1497 O O . LYS B 1 33 ? 52.211 24.546 -0.390 1.00 13.85 32 LYS B O 1
ATOM 1500 N N . GLN B 1 34 ? 50.242 24.624 0.647 1.00 11.62 33 GLN B N 1
ATOM 1501 C CA . GLN B 1 34 ? 50.870 25.091 1.876 1.00 11.31 33 GLN B CA 1
ATOM 1502 C C . GLN B 1 34 ? 51.665 23.971 2.563 1.00 10.77 33 GLN B C 1
ATOM 1503 O O . GLN B 1 34 ? 52.656 24.253 3.213 1.00 12.51 33 GLN B O 1
ATOM 1509 N N . TYR B 1 35 ? 51.196 22.749 2.434 1.00 12.12 34 TYR B N 1
ATOM 1510 C CA . TYR B 1 35 ? 51.900 21.600 3.006 1.00 11.70 34 TYR B CA 1
ATOM 1511 C C . TYR B 1 35 ? 53.247 21.505 2.256 1.00 11.07 34 TYR B C 1
ATOM 1512 O O . TYR B 1 35 ? 54.305 21.340 2.855 1.00 12.02 34 TYR B O 1
ATOM 1521 N N A LYS B 1 36 ? 53.191 21.598 0.936 0.50 11.90 35 LYS B N 1
ATOM 1522 N N B LYS B 1 36 ? 53.215 21.624 0.931 0.50 12.06 35 LYS B N 1
ATOM 1523 C CA A LYS B 1 36 ? 54.398 21.516 0.133 0.50 10.88 35 LYS B CA 1
ATOM 1524 C CA B LYS B 1 36 ? 54.459 21.594 0.156 0.50 11.38 35 LYS B CA 1
ATOM 1525 C C A LYS B 1 36 ? 55.378 22.648 0.499 0.50 11.10 35 LYS B C 1
ATOM 1526 C C B LYS B 1 36 ? 55.402 22.760 0.543 0.50 11.62 35 LYS B C 1
ATOM 1527 O O A LYS B 1 36 ? 56.573 22.442 0.606 0.50 12.55 35 LYS B O 1
ATOM 1528 O O B LYS B 1 36 ? 56.609 22.577 0.697 0.50 12.50 35 LYS B O 1
ATOM 1539 N N A SER B 1 37 ? 54.857 23.845 0.692 0.50 11.16 36 SER B N 1
ATOM 1540 N N B SER B 1 37 ? 54.877 23.965 0.700 0.50 12.70 36 SER B N 1
ATOM 1541 C CA A SER B 1 37 ? 55.672 24.999 1.043 0.50 10.31 36 SER B CA 1
ATOM 1542 C CA B SER B 1 37 ? 55.744 25.074 1.071 0.50 12.36 36 SER B CA 1
ATOM 1543 C C A SER B 1 37 ? 56.386 24.774 2.375 0.50 11.07 36 SER B C 1
ATOM 1544 C C B SER B 1 37 ? 56.418 24.779 2.401 0.50 12.13 36 SER B C 1
ATOM 1545 O O A SER B 1 37 ? 57.545 25.107 2.537 0.50 13.47 36 SER B O 1
ATOM 1546 O O B SER B 1 37 ? 57.590 25.064 2.588 0.50 14.08 36 SER B O 1
ATOM 1551 N N . PHE B 1 38 ? 55.682 24.192 3.332 1.00 11.14 37 PHE B N 1
ATOM 1552 C CA . PHE B 1 38 ? 56.283 23.877 4.620 1.00 10.82 37 PHE B CA 1
ATOM 1553 C C . PHE B 1 38 ? 57.399 22.852 4.434 1.00 10.65 37 PHE B C 1
ATOM 1554 O O . PHE B 1 38 ? 58.491 23.005 4.988 1.00 11.20 37 PHE B O 1
ATOM 1562 N N . LEU B 1 39 ? 57.110 21.797 3.677 1.00 10.60 38 LEU B N 1
ATOM 1563 C CA . LEU B 1 39 ? 58.126 20.744 3.442 1.00 10.52 38 LEU B CA 1
ATOM 1564 C C . LEU B 1 39 ? 59.402 21.281 2.781 1.00 10.77 38 LEU B C 1
ATOM 1565 O O . LEU B 1 39 ? 60.504 20.802 3.057 1.00 11.92 38 LEU B O 1
ATOM 1570 N N . LEU B 1 40 ? 59.210 22.189 1.848 1.00 11.20 39 LEU B N 1
ATOM 1571 C CA . LEU B 1 40 ? 60.372 22.839 1.178 1.00 11.79 39 LEU B CA 1
ATOM 1572 C C . LEU B 1 40 ? 61.239 23.586 2.159 1.00 11.25 39 LEU B C 1
ATOM 1573 O O . LEU B 1 40 ? 62.441 23.805 1.899 1.00 13.27 39 LEU B O 1
ATOM 1578 N N . TRP B 1 41 ? 60.658 24.041 3.280 1.00 11.77 40 TRP B N 1
ATOM 1579 C CA . TRP B 1 41 ? 61.383 24.709 4.354 1.00 9.83 40 TRP B CA 1
ATOM 1580 C C . TRP B 1 41 ? 61.994 23.680 5.321 1.00 9.88 40 TRP B C 1
ATOM 1581 O O . TRP B 1 41 ? 63.156 23.744 5.659 1.00 10.55 40 TRP B O 1
ATOM 1592 N N . SER B 1 42 ? 61.150 22.762 5.788 1.00 10.80 41 SER B N 1
ATOM 1593 C CA . SER B 1 42 ? 61.538 21.720 6.765 1.00 10.58 41 SER B CA 1
ATOM 1594 C C . SER B 1 42 ? 60.915 20.390 6.342 1.00 11.00 41 SER B C 1
ATOM 1595 O O . SER B 1 42 ? 59.695 20.233 6.381 1.00 11.17 41 SER B O 1
ATOM 1598 N N . ASN B 1 43 ? 61.723 19.461 5.852 1.00 10.83 42 ASN B N 1
ATOM 1599 C CA . ASN B 1 43 ? 61.195 18.178 5.363 1.00 10.32 42 ASN B CA 1
ATOM 1600 C C . ASN B 1 43 ? 60.898 17.255 6.537 1.00 11.21 42 ASN B C 1
ATOM 1601 O O . ASN B 1 43 ? 61.665 16.367 6.883 1.00 11.81 42 ASN B O 1
ATOM 1606 N N A GLY B 1 44 ? 59.753 17.535 7.171 0.50 11.39 43 GLY B N 1
ATOM 1607 N N B GLY B 1 44 ? 59.795 17.597 7.198 0.50 11.02 43 GLY B N 1
ATOM 1608 C CA A GLY B 1 44 ? 59.379 16.911 8.441 0.50 11.78 43 GLY B CA 1
ATOM 1609 C CA B GLY B 1 44 ? 59.416 16.953 8.446 0.50 11.04 43 GLY B CA 1
ATOM 1610 C C A GLY B 1 44 ? 59.841 17.779 9.604 0.50 12.55 43 GLY B C 1
ATOM 1611 C C B GLY B 1 44 ? 60.166 17.666 9.538 0.50 11.64 43 GLY B C 1
ATOM 1612 O O A GLY B 1 44 ? 59.970 18.987 9.509 0.50 17.06 43 GLY B O 1
ATOM 1613 O O B GLY B 1 44 ? 60.946 18.559 9.287 0.50 11.51 43 GLY B O 1
ATOM 1614 N N . GLY B 1 45 ? 60.038 17.123 10.728 1.00 12.27 44 GLY B N 1
ATOM 1615 C CA . GLY B 1 45 ? 60.620 17.748 11.909 1.00 11.06 44 GLY B CA 1
ATOM 1616 C C . GLY B 1 45 ? 59.589 17.570 12.990 1.00 10.21 44 GLY B C 1
ATOM 1617 O O . GLY B 1 45 ? 58.623 16.857 12.833 1.00 11.10 44 GLY B O 1
ATOM 1618 N N . GLU B 1 46 ? 59.840 18.189 14.122 1.00 10.86 45 GLU B N 1
ATOM 1619 C CA . GLU B 1 46 ? 58.931 18.090 15.259 1.00 10.45 45 GLU B CA 1
ATOM 1620 C C . GLU B 1 46 ? 59.058 19.299 16.103 1.00 9.93 45 GLU B C 1
ATOM 1621 O O . GLU B 1 46 ? 60.053 20.050 16.020 1.00 10.92 45 GLU B O 1
ATOM 1627 N N . GLY B 1 47 ? 58.061 19.563 16.903 1.00 11.04 46 GLY B N 1
ATOM 1628 C CA . GLY B 1 47 ? 58.126 20.723 17.780 1.00 11.27 46 GLY B CA 1
ATOM 1629 C C . GLY B 1 47 ? 57.003 20.743 18.763 1.00 12.04 46 GLY B C 1
ATOM 1630 O O . GLY B 1 47 ? 56.213 19.793 18.881 1.00 11.26 46 GLY B O 1
ATOM 1631 N N . LYS B 1 48 ? 56.985 21.828 19.503 1.00 11.06 47 LYS B N 1
ATOM 1632 C CA . LYS B 1 48 ? 55.944 22.123 20.500 1.00 11.87 47 LYS B CA 1
ATOM 1633 C C . LYS B 1 48 ? 55.418 23.501 20.177 1.00 11.91 47 LYS B C 1
ATOM 1634 O O . LYS B 1 48 ? 56.103 24.478 20.434 1.00 12.44 47 LYS B O 1
ATOM 1640 N N . LEU B 1 49 ? 54.235 23.517 19.594 1.00 11.68 48 LEU B N 1
ATOM 1641 C CA . LEU B 1 49 ? 53.606 24.747 19.157 1.00 12.11 48 LEU B CA 1
ATOM 1642 C C . LEU B 1 49 ? 52.531 25.020 20.173 1.00 12.12 48 LEU B C 1
ATOM 1643 O O . LEU B 1 49 ? 51.549 24.293 20.252 1.00 12.92 48 LEU B O 1
ATOM 1648 N N . GLY B 1 50 ? 52.714 26.046 20.994 1.00 11.80 49 GLY B N 1
ATOM 1649 C CA . GLY B 1 50 ? 51.873 26.199 22.162 1.00 12.47 49 GLY B CA 1
ATOM 1650 C C . GLY B 1 50 ? 51.950 24.979 23.022 1.00 11.67 49 GLY B C 1
ATOM 1651 O O . GLY B 1 50 ? 53.021 24.560 23.437 1.00 13.03 49 GLY B O 1
ATOM 1652 N N . ASP B 1 51 ? 50.775 24.451 23.346 1.00 12.02 50 ASP B N 1
ATOM 1653 C CA . ASP B 1 51 ? 50.649 23.234 24.153 1.00 12.65 50 ASP B CA 1
ATOM 1654 C C . ASP B 1 51 ? 50.703 21.947 23.343 1.00 14.03 50 ASP B C 1
ATOM 1655 O O . ASP B 1 51 ? 50.664 20.871 23.905 1.00 14.99 50 ASP B O 1
ATOM 1660 N N . ASN B 1 52 ? 50.878 22.091 22.047 1.00 10.97 51 ASN B N 1
ATOM 1661 C CA . ASN B 1 52 ? 50.737 20.955 21.135 1.00 11.60 51 ASN B CA 1
ATOM 1662 C C . ASN B 1 52 ? 52.076 20.365 20.704 1.00 11.96 51 ASN B C 1
ATOM 1663 O O . ASN B 1 52 ? 52.857 21.023 19.985 1.00 12.04 51 ASN B O 1
ATOM 1668 N N . TYR B 1 53 ? 52.303 19.103 21.070 1.00 11.04 52 TYR B N 1
ATOM 1669 C CA . TYR B 1 53 ? 53.434 18.361 20.469 1.00 9.87 52 TYR B CA 1
ATOM 1670 C C . TYR B 1 53 ? 53.047 17.824 19.114 1.00 9.89 52 TYR B C 1
ATOM 1671 O O . TYR B 1 53 ? 52.016 17.189 18.978 1.00 11.07 52 TYR B O 1
ATOM 1680 N N . ILE B 1 54 ? 53.818 18.142 18.112 1.00 10.41 53 ILE B N 1
ATOM 1681 C CA . ILE B 1 54 ? 53.523 17.731 16.750 1.00 10.96 53 ILE B CA 1
ATOM 1682 C C . ILE B 1 54 ? 54.772 17.175 16.101 1.00 11.08 53 ILE B C 1
ATOM 1683 O O . ILE B 1 54 ? 55.822 17.754 16.184 1.00 12.00 53 ILE B O 1
ATOM 1688 N N . TYR B 1 55 ? 54.642 16.019 15.507 1.00 10.07 54 TYR B N 1
ATOM 1689 C CA . TYR B 1 55 ? 55.724 15.315 14.834 1.00 9.87 54 TYR B CA 1
ATOM 1690 C C . TYR B 1 55 ? 55.283 15.145 13.380 1.00 9.58 54 TYR B C 1
ATOM 1691 O O . TYR B 1 55 ? 54.260 14.502 13.110 1.00 12.33 54 TYR B O 1
ATOM 1700 N N . ILE B 1 56 ? 56.015 15.784 12.461 1.00 10.25 55 ILE B N 1
ATOM 1701 C CA . ILE B 1 56 ? 55.670 15.777 11.014 1.00 11.35 55 ILE B CA 1
ATOM 1702 C C . ILE B 1 56 ? 56.689 14.912 10.289 1.00 11.07 55 ILE B C 1
ATOM 1703 O O . ILE B 1 56 ? 57.896 14.985 10.567 1.00 14.09 55 ILE B O 1
ATOM 1708 N N . TRP B 1 57 ? 56.177 14.085 9.383 1.00 10.02 56 TRP B N 1
ATOM 1709 C CA . TRP B 1 57 ? 57.024 13.127 8.681 1.00 9.94 56 TRP B CA 1
ATOM 1710 C C . TRP B 1 57 ? 57.707 13.733 7.477 1.00 10.71 56 TRP B C 1
ATOM 1711 O O . TRP B 1 57 ? 57.186 14.626 6.792 1.00 10.76 56 TRP B O 1
ATOM 1722 N N . ALA B 1 58 ? 58.903 13.228 7.234 1.00 10.43 57 ALA B N 1
ATOM 1723 C CA . ALA B 1 58 ? 59.602 13.553 5.972 1.00 11.24 57 ALA B CA 1
ATOM 1724 C C . ALA B 1 58 ? 58.779 13.032 4.827 1.00 10.23 57 ALA B C 1
ATOM 1725 O O . ALA B 1 58 ? 58.101 12.010 4.939 1.00 10.23 57 ALA B O 1
ATOM 1727 N N . ILE B 1 59 ? 58.790 13.734 3.692 1.00 9.92 58 ILE B N 1
ATOM 1728 C CA . ILE B 1 59 ? 57.942 13.361 2.575 1.00 10.77 58 ILE B CA 1
ATOM 1729 C C . ILE B 1 59 ? 58.266 11.971 2.027 1.00 9.78 58 ILE B C 1
ATOM 1730 O O . ILE B 1 59 ? 57.356 11.270 1.555 1.00 11.34 58 ILE B O 1
ATOM 1735 N N . GLU B 1 60 ? 59.534 11.580 2.101 1.00 11.02 59 GLU B N 1
ATOM 1736 C CA . GLU B 1 60 ? 59.972 10.234 1.670 1.00 11.74 59 GLU B CA 1
ATOM 1737 C C . GLU B 1 60 ? 59.366 9.107 2.486 1.00 11.80 59 GLU B C 1
ATOM 1738 O O . GLU B 1 60 ? 59.374 7.960 2.035 1.00 12.30 59 GLU B O 1
ATOM 1744 N N . ASP B 1 61 ? 58.815 9.442 3.661 1.00 11.06 60 ASP B N 1
ATOM 1745 C CA . ASP B 1 61 ? 58.259 8.417 4.560 1.00 11.05 60 ASP B CA 1
ATOM 1746 C C . ASP B 1 61 ? 56.728 8.399 4.575 1.00 10.73 60 ASP B C 1
ATOM 1747 O O . ASP B 1 61 ? 56.119 7.474 5.111 1.00 11.30 60 ASP B O 1
ATOM 1752 N N . VAL B 1 62 ? 56.089 9.423 4.016 1.00 10.86 61 VAL B N 1
ATOM 1753 C CA . VAL B 1 62 ? 54.635 9.574 4.148 1.00 10.69 61 VAL B CA 1
ATOM 1754 C C . VAL B 1 62 ? 53.864 8.369 3.601 1.00 10.32 61 VAL B C 1
ATOM 1755 O O . VAL B 1 62 ? 52.910 7.894 4.200 1.00 11.73 61 VAL B O 1
ATOM 1759 N N . ILE B 1 63 ? 54.249 7.888 2.420 1.00 11.61 62 ILE B N 1
ATOM 1760 C CA . ILE B 1 63 ? 53.483 6.799 1.827 1.00 13.10 62 ILE B CA 1
ATOM 1761 C C . ILE B 1 63 ? 53.564 5.574 2.727 1.00 11.38 62 ILE B C 1
ATOM 1762 O O . ILE B 1 63 ? 52.552 4.918 2.995 1.00 12.11 62 ILE B O 1
ATOM 1767 N N . ALA B 1 64 ? 54.760 5.249 3.194 1.00 11.25 63 ALA B N 1
ATOM 1768 C CA . ALA B 1 64 ? 54.955 4.078 4.055 1.00 10.23 63 ALA B CA 1
ATOM 1769 C C . ALA B 1 64 ? 54.183 4.232 5.373 1.00 10.87 63 ALA B C 1
ATOM 1770 O O . ALA B 1 64 ? 53.610 3.281 5.904 1.00 11.24 63 ALA B O 1
ATOM 1772 N N . TYR B 1 65 ? 54.220 5.410 5.999 1.00 10.52 64 TYR B N 1
ATOM 1773 C CA . TYR B 1 65 ? 53.444 5.577 7.261 1.00 9.59 64 TYR B CA 1
ATOM 1774 C C . TYR B 1 65 ? 51.956 5.401 6.997 1.00 9.84 64 TYR B C 1
ATOM 1775 O O . TYR B 1 65 ? 51.234 4.827 7.811 1.00 11.31 64 TYR B O 1
ATOM 1784 N N . ASN B 1 66 ? 51.465 6.000 5.908 1.00 10.30 65 ASN B N 1
ATOM 1785 C CA . ASN B 1 66 ? 50.043 5.911 5.593 1.00 10.55 65 ASN B CA 1
ATOM 1786 C C . ASN B 1 66 ? 49.604 4.461 5.376 1.00 12.88 65 ASN B C 1
ATOM 1787 O O . ASN B 1 66 ? 48.535 4.026 5.838 1.00 13.53 65 ASN B O 1
ATOM 1792 N N . HIS B 1 67 ? 50.465 3.706 4.701 1.00 11.43 66 HIS B N 1
ATOM 1793 C CA . HIS B 1 67 ? 50.155 2.281 4.542 1.00 13.16 66 HIS B CA 1
ATOM 1794 C C . HIS B 1 67 ? 50.161 1.547 5.886 1.00 12.45 66 HIS B C 1
ATOM 1795 O O . HIS B 1 67 ? 49.290 0.748 6.168 1.00 14.18 66 HIS B O 1
ATOM 1802 N N . ASP B 1 68 ? 51.145 1.845 6.743 1.00 10.52 67 ASP B N 1
ATOM 1803 C CA . ASP B 1 68 ? 51.277 1.161 8.044 1.00 13.13 67 ASP B CA 1
ATOM 1804 C C . ASP B 1 68 ? 50.082 1.419 8.949 1.00 12.00 67 ASP B C 1
ATOM 1805 O O . ASP B 1 68 ? 49.614 0.509 9.626 1.00 13.66 67 ASP B O 1
ATOM 1810 N N . TYR B 1 69 ? 49.615 2.661 8.954 1.00 11.80 68 TYR B N 1
ATOM 1811 C CA . TYR B 1 69 ? 48.509 3.063 9.830 1.00 12.24 68 TYR B CA 1
ATOM 1812 C C . TYR B 1 69 ? 47.159 2.746 9.222 1.00 15.22 68 TYR B C 1
ATOM 1813 O O . TYR B 1 69 ? 46.149 2.873 9.887 1.00 16.54 68 TYR B O 1
ATOM 1822 N N . GLY B 1 70 ? 47.149 2.338 7.959 1.00 14.09 69 GLY B N 1
ATOM 1823 C CA . GLY B 1 70 ? 45.870 2.039 7.278 1.00 14.46 69 GLY B CA 1
ATOM 1824 C C . GLY B 1 70 ? 44.968 3.225 7.003 1.00 14.55 69 GLY B C 1
ATOM 1825 O O . GLY B 1 70 ? 43.718 3.116 6.944 1.00 14.93 69 GLY B O 1
ATOM 1826 N N . ILE B 1 71 ? 45.559 4.369 6.764 1.00 14.13 70 ILE B N 1
ATOM 1827 C CA . ILE B 1 71 ? 44.769 5.588 6.640 1.00 13.38 70 ILE B CA 1
ATOM 1828 C C . ILE B 1 71 ? 43.740 5.557 5.507 1.00 15.66 70 ILE B C 1
ATOM 1829 O O . ILE B 1 71 ? 42.563 5.898 5.713 1.00 15.27 70 ILE B O 1
ATOM 1834 N N . GLN B 1 72 ? 44.171 5.193 4.314 1.00 16.36 71 GLN B N 1
ATOM 1835 C CA . GLN B 1 72 ? 43.271 5.288 3.141 1.00 16.55 71 GLN B CA 1
ATOM 1836 C C . GLN B 1 72 ? 42.207 4.209 3.205 1.00 18.60 71 GLN B C 1
ATOM 1837 O O . GLN B 1 72 ? 41.014 4.423 2.838 1.00 19.78 71 GLN B O 1
ATOM 1843 N N . LYS B 1 73 ? 42.658 3.099 3.765 1.00 17.45 72 LYS B N 1
ATOM 1844 C CA . LYS B 1 73 ? 41.811 1.936 4.012 1.00 19.39 72 LYS B CA 1
ATOM 1845 C C . LYS B 1 73 ? 40.579 2.192 4.879 1.00 18.62 72 LYS B C 1
ATOM 1846 O O . LYS B 1 73 ? 39.463 1.761 4.555 1.00 21.32 72 LYS B O 1
ATOM 1851 N N . TYR B 1 74 ? 40.781 2.931 5.948 1.00 15.55 73 TYR B N 1
ATOM 1852 C CA . TYR B 1 74 ? 39.712 3.233 6.868 1.00 15.86 73 TYR B CA 1
ATOM 1853 C C . TYR B 1 74 ? 39.019 4.542 6.547 1.00 16.93 73 TYR B C 1
ATOM 1854 O O . TYR B 1 74 ? 37.845 4.755 6.938 1.00 19.89 73 TYR B O 1
ATOM 1863 N N . LEU B 1 75 ? 39.722 5.434 5.856 1.00 14.90 74 LEU B N 1
ATOM 1864 C CA . LEU B 1 75 ? 39.151 6.722 5.485 1.00 16.41 74 LEU B CA 1
ATOM 1865 C C . LEU B 1 75 ? 38.726 6.639 4.045 1.00 18.70 74 LEU B C 1
ATOM 1866 O O . LEU B 1 75 ? 37.859 5.817 3.716 1.00 21.60 74 LEU B O 1
ATOM 1871 N N A GLN B 1 76 ? 39.227 7.522 3.193 0.50 17.34 75 GLN B N 1
ATOM 1872 N N B GLN B 1 76 ? 39.310 7.483 3.207 0.50 17.45 75 GLN B N 1
ATOM 1873 C CA A GLN B 1 76 ? 39.123 7.365 1.724 0.50 16.19 75 GLN B CA 1
ATOM 1874 C CA B GLN B 1 76 ? 39.079 7.479 1.755 0.50 16.42 75 GLN B CA 1
ATOM 1875 C C A GLN B 1 76 ? 40.390 7.940 1.140 0.50 13.46 75 GLN B C 1
ATOM 1876 C C B GLN B 1 76 ? 40.381 7.961 1.143 0.50 13.53 75 GLN B C 1
ATOM 1877 O O A GLN B 1 76 ? 41.218 8.499 1.850 0.50 12.87 75 GLN B O 1
ATOM 1878 O O B GLN B 1 76 ? 41.238 8.482 1.848 0.50 13.00 75 GLN B O 1
ATOM 1889 N N . LYS B 1 77 ? 40.494 7.830 -0.175 1.00 12.39 76 LYS B N 1
ATOM 1890 C CA . LYS B 1 77 ? 41.782 8.069 -0.845 1.00 12.37 76 LYS B CA 1
ATOM 1891 C C . LYS B 1 77 ? 42.298 9.505 -0.782 1.00 12.53 76 LYS B C 1
ATOM 1892 O O . LYS B 1 77 ? 43.452 9.776 -0.971 1.00 13.03 76 LYS B O 1
ATOM 1898 N N . GLU B 1 78 ? 41.382 10.422 -0.514 1.00 11.50 77 GLU B N 1
ATOM 1899 C CA . GLU B 1 78 ? 41.739 11.828 -0.449 1.00 10.88 77 GLU B CA 1
ATOM 1900 C C . GLU B 1 78 ? 42.417 12.228 0.834 1.00 9.95 77 GLU B C 1
ATOM 1901 O O . GLU B 1 78 ? 43.040 13.252 0.904 1.00 12.09 77 GLU B O 1
ATOM 1907 N N . TYR B 1 79 ? 42.283 11.405 1.866 1.00 10.16 78 TYR B N 1
ATOM 1908 C CA . TYR B 1 79 ? 42.837 11.732 3.182 1.00 9.84 78 TYR B CA 1
ATOM 1909 C C . TYR B 1 79 ? 44.206 11.067 3.362 1.00 9.96 78 TYR B C 1
ATOM 1910 O O . TYR B 1 79 ? 44.335 9.866 3.189 1.00 11.69 78 TYR B O 1
ATOM 1919 N N . TRP B 1 80 ? 45.167 11.897 3.757 1.00 9.55 79 TRP B N 1
ATOM 1920 C CA . TRP B 1 80 ? 46.555 11.473 3.945 1.00 10.83 79 TRP B CA 1
ATOM 1921 C C . TRP B 1 80 ? 47.073 12.009 5.258 1.00 10.38 79 TRP B C 1
ATOM 1922 O O . TRP B 1 80 ? 47.030 13.196 5.535 1.00 10.82 79 TRP B O 1
ATOM 1933 N N . ALA B 1 81 ? 47.589 11.100 6.080 1.00 9.74 80 ALA B N 1
ATOM 1934 C CA . ALA B 1 81 ? 48.299 11.488 7.294 1.00 9.32 80 ALA B CA 1
ATOM 1935 C C . ALA B 1 81 ? 49.649 12.103 6.979 1.00 9.89 80 ALA B C 1
ATOM 1936 O O . ALA B 1 81 ? 50.399 11.636 6.104 1.00 11.47 80 ALA B O 1
ATOM 1938 N N . PHE B 1 82 ? 49.967 13.170 7.710 1.00 9.90 81 PHE B N 1
ATOM 1939 C CA . PHE B 1 82 ? 51.242 13.885 7.542 1.00 10.02 81 PHE B CA 1
ATOM 1940 C C . PHE B 1 82 ? 52.044 13.972 8.812 1.00 11.18 81 PHE B C 1
ATOM 1941 O O . PHE B 1 82 ? 53.207 14.397 8.778 1.00 10.70 81 PHE B O 1
ATOM 1949 N N . GLY B 1 83 ? 51.465 13.545 9.909 1.00 10.83 82 GLY B N 1
ATOM 1950 C CA . GLY B 1 83 ? 52.173 13.588 11.197 1.00 11.64 82 GLY B CA 1
ATOM 1951 C C . GLY B 1 83 ? 51.287 13.044 12.290 1.00 10.80 82 GLY B C 1
ATOM 1952 O O . GLY B 1 83 ? 50.211 12.515 12.034 1.00 10.90 82 GLY B O 1
ATOM 1961 N N . ASP B 1 85 ? 50.793 12.773 17.024 1.00 8.91 84 ASP B N 1
ATOM 1962 C CA . ASP B 1 85 ? 51.183 13.028 18.414 1.00 11.29 84 ASP B CA 1
ATOM 1963 C C . ASP B 1 85 ? 50.690 11.831 19.178 1.00 10.62 84 ASP B C 1
ATOM 1964 O O . ASP B 1 85 ? 49.563 11.802 19.622 1.00 11.07 84 ASP B O 1
ATOM 1969 N N . GLY B 1 86 ? 51.534 10.820 19.275 1.00 11.41 85 GLY B N 1
ATOM 1970 C CA . GLY B 1 86 ? 51.147 9.570 19.942 1.00 11.09 85 GLY B CA 1
ATOM 1971 C C . GLY B 1 86 ? 49.999 8.885 19.263 1.00 11.06 85 GLY B C 1
ATOM 1972 O O . GLY B 1 86 ? 50.117 8.534 18.121 1.00 10.98 85 GLY B O 1
ATOM 1973 N N . ASP B 1 87 ? 48.898 8.713 19.988 1.00 12.25 86 ASP B N 1
ATOM 1974 C CA . ASP B 1 87 ? 47.708 8.064 19.483 1.00 11.92 86 ASP B CA 1
ATOM 1975 C C . ASP B 1 87 ? 47.048 8.875 18.371 1.00 10.88 86 ASP B C 1
ATOM 1976 O O . ASP B 1 87 ? 46.277 8.345 17.587 1.00 13.09 86 ASP B O 1
ATOM 1981 N N . ILE B 1 88 ? 47.298 10.170 18.352 1.00 11.04 87 ILE B N 1
ATOM 1982 C CA . ILE B 1 88 ? 46.601 11.088 17.457 1.00 11.60 87 ILE B CA 1
ATOM 1983 C C . ILE B 1 88 ? 47.346 11.198 16.126 1.00 11.40 87 ILE B C 1
ATOM 1984 O O . ILE B 1 88 ? 48.548 11.437 16.078 1.00 10.77 87 ILE B O 1
ATOM 1989 N N . GLY B 1 89 ? 46.612 11.061 15.040 1.00 11.39 88 GLY B N 1
ATOM 1990 C CA . GLY B 1 89 ? 47.123 11.365 13.697 1.00 11.19 88 GLY B CA 1
ATOM 1991 C C . GLY B 1 89 ? 46.618 12.664 13.166 1.00 11.89 88 GLY B C 1
ATOM 1992 O O . GLY B 1 89 ? 45.475 13.048 13.456 1.00 12.55 88 GLY B O 1
ATOM 1993 N N . TYR B 1 90 ? 47.474 13.380 12.462 1.00 9.67 89 TYR B N 1
ATOM 1994 C CA . TYR B 1 90 ? 47.124 14.608 11.766 1.00 10.06 89 TYR B CA 1
ATOM 1995 C C . TYR B 1 90 ? 47.000 14.285 10.295 1.00 11.73 89 TYR B C 1
ATOM 1996 O O . TYR B 1 90 ? 47.925 13.735 9.706 1.00 10.69 89 TYR B O 1
ATOM 2005 N N . ILE B 1 91 ? 45.850 14.620 9.734 1.00 11.48 90 ILE B N 1
ATOM 2006 C CA . ILE B 1 91 ? 45.470 14.219 8.382 1.00 11.01 90 ILE B CA 1
ATOM 2007 C C . ILE B 1 91 ? 45.117 15.441 7.596 1.00 11.18 90 ILE B C 1
ATOM 2008 O O . ILE B 1 91 ? 44.567 16.411 8.137 1.00 11.33 90 ILE B O 1
ATOM 2013 N N . LEU B 1 92 ? 45.407 15.382 6.300 1.00 9.68 91 LEU B N 1
ATOM 2014 C CA . LEU B 1 92 ? 44.968 16.439 5.401 1.00 10.28 91 LEU B CA 1
ATOM 2015 C C . LEU B 1 92 ? 44.141 15.839 4.290 1.00 11.40 91 LEU B C 1
ATOM 2016 O O . LEU B 1 92 ? 44.268 14.650 3.969 1.00 10.95 91 LEU B O 1
ATOM 2021 N N . HIS B 1 93 ? 43.286 16.680 3.714 1.00 9.48 92 HIS B N 1
ATOM 2022 C CA . HIS B 1 93 ? 42.529 16.315 2.508 1.00 9.94 92 HIS B CA 1
ATOM 2023 C C . HIS B 1 93 ? 43.274 16.881 1.306 1.00 10.75 92 HIS B C 1
ATOM 2024 O O . HIS B 1 93 ? 43.558 18.063 1.230 1.00 11.34 92 HIS B O 1
ATOM 2031 N N . LEU B 1 94 ? 43.576 15.992 0.332 1.00 11.46 93 LEU B N 1
ATOM 2032 C CA . LEU B 1 94 ? 44.431 16.387 -0.793 1.00 13.74 93 LEU B CA 1
ATOM 2033 C C . LEU B 1 94 ? 43.821 17.410 -1.699 1.00 15.86 93 LEU B C 1
ATOM 2034 O O . LEU B 1 94 ? 44.569 18.171 -2.333 1.00 19.84 93 LEU B O 1
ATOM 2039 N N . SER B 1 95 ? 42.506 17.449 -1.749 1.00 14.40 94 SER B N 1
ATOM 2040 C CA . SER B 1 95 ? 41.788 18.358 -2.664 1.00 17.20 94 SER B CA 1
ATOM 2041 C C . SER B 1 95 ? 41.480 19.715 -2.042 1.00 16.70 94 SER B C 1
ATOM 2042 O O . SER B 1 95 ? 41.777 20.773 -2.645 1.00 15.77 94 SER B O 1
ATOM 2045 N N . ASP B 1 96 ? 40.884 19.725 -0.847 1.00 13.74 95 ASP B N 1
ATOM 2046 C CA . ASP B 1 96 ? 40.421 20.967 -0.265 1.00 14.00 95 ASP B CA 1
ATOM 2047 C C . ASP B 1 96 ? 41.310 21.525 0.844 1.00 11.79 95 ASP B C 1
ATOM 2048 O O . ASP B 1 96 ? 41.019 22.575 1.393 1.00 12.31 95 ASP B O 1
ATOM 2053 N N . ASN B 1 97 ? 42.403 20.800 1.137 1.00 11.07 96 ASN B N 1
ATOM 2054 C CA . ASN B 1 97 ? 43.475 21.240 2.040 1.00 11.27 96 ASN B CA 1
ATOM 2055 C C . ASN B 1 97 ? 43.119 21.141 3.503 1.00 10.39 96 ASN B C 1
ATOM 2056 O O . ASN B 1 97 ? 43.960 21.439 4.357 1.00 12.18 96 ASN B O 1
ATOM 2061 N N . SER B 1 98 ? 41.899 20.739 3.827 1.00 9.44 97 SER B N 1
ATOM 2062 C CA . SER B 1 98 ? 41.439 20.709 5.231 1.00 10.59 97 SER B CA 1
ATOM 2063 C C . SER B 1 98 ? 42.301 19.746 6.089 1.00 10.49 97 SER B C 1
ATOM 2064 O O . SER B 1 98 ? 42.836 18.744 5.596 1.00 11.35 97 SER B O 1
ATOM 2067 N N . ILE B 1 99 ? 42.375 20.070 7.371 1.00 10.07 98 ILE B N 1
ATOM 2068 C CA . ILE B 1 99 ? 43.195 19.374 8.359 1.00 10.16 98 ILE B CA 1
ATOM 2069 C C . ILE B 1 99 ? 42.326 18.827 9.471 1.00 9.52 98 ILE B C 1
ATOM 2070 O O . ILE B 1 99 ? 41.395 19.525 9.960 1.00 10.70 98 ILE B O 1
ATOM 2075 N N . TYR B 1 100 ? 42.635 17.580 9.843 1.00 9.95 99 TYR B N 1
ATOM 2076 C CA . TYR B 1 100 ? 41.872 16.841 10.856 1.00 9.59 99 TYR B CA 1
ATOM 2077 C C . TYR B 1 100 ? 42.788 16.114 11.832 1.00 9.86 99 TYR B C 1
ATOM 2078 O O . TYR B 1 100 ? 43.952 15.826 11.542 1.00 11.08 99 TYR B O 1
ATOM 2087 N N . ARG B 1 101 ? 42.229 15.858 13.001 1.00 10.66 100 ARG B N 1
ATOM 2088 C CA . ARG B 1 101 ? 42.795 14.915 13.982 1.00 12.36 100 ARG B CA 1
ATOM 2089 C C . ARG B 1 101 ? 41.993 13.648 14.015 1.00 13.70 100 ARG B C 1
ATOM 2090 O O . ARG B 1 101 ? 40.757 13.665 13.915 1.00 13.97 100 ARG B O 1
ATOM 2098 N N . VAL B 1 102 ? 42.697 12.542 14.157 1.00 12.73 101 VAL B N 1
ATOM 2099 C CA . VAL B 1 102 ? 42.064 11.212 14.274 1.00 14.24 101 VAL B CA 1
ATOM 2100 C C . VAL B 1 102 ? 42.770 10.427 15.351 1.00 14.45 101 VAL B C 1
ATOM 2101 O O . VAL B 1 102 ? 43.922 10.702 15.676 1.00 16.02 101 VAL B O 1
ATOM 2105 N N . ASP B 1 103 ? 42.091 9.444 15.895 1.00 13.38 102 ASP B N 1
ATOM 2106 C CA . ASP B 1 103 ? 42.729 8.446 16.749 1.00 14.34 102 ASP B CA 1
ATOM 2107 C C . ASP B 1 103 ? 43.212 7.334 15.841 1.00 13.93 102 ASP B C 1
ATOM 2108 O O . ASP B 1 103 ? 42.416 6.609 15.258 1.00 15.33 102 ASP B O 1
ATOM 2113 N N . LEU B 1 104 ? 44.518 7.201 15.715 1.00 14.45 103 LEU B N 1
ATOM 2114 C CA . LEU B 1 104 ? 45.102 6.210 14.809 1.00 13.61 103 LEU B CA 1
ATOM 2115 C C . LEU B 1 104 ? 44.679 4.795 15.206 1.00 16.22 103 LEU B C 1
ATOM 2116 O O . LEU B 1 104 ? 44.750 3.888 14.393 1.00 17.05 103 LEU B O 1
ATOM 2121 N N . GLY B 1 105 ? 44.240 4.629 16.444 1.00 17.04 104 GLY B N 1
ATOM 2122 C CA . GLY B 1 105 ? 43.875 3.289 16.926 1.00 18.66 104 GLY B CA 1
ATOM 2123 C C . GLY B 1 105 ? 42.401 3.021 16.777 1.00 20.68 104 GLY B C 1
ATOM 2124 O O . GLY B 1 105 ? 41.911 1.944 17.135 1.00 21.89 104 GLY B O 1
ATOM 2125 N N . ASP B 1 106 ? 41.685 4.010 16.273 1.00 20.03 105 ASP B N 1
ATOM 2126 C CA . ASP B 1 106 ? 40.246 3.895 16.009 1.00 22.20 105 ASP B CA 1
ATOM 2127 C C . ASP B 1 106 ? 39.800 4.777 14.840 1.00 20.73 105 ASP B C 1
ATOM 2128 O O . ASP B 1 106 ? 39.016 5.723 14.967 1.00 22.92 105 ASP B O 1
ATOM 2133 N N . LEU B 1 107 ? 40.331 4.452 13.673 1.00 17.78 106 LEU B N 1
ATOM 2134 C CA . LEU B 1 107 ? 40.098 5.241 12.474 1.00 17.37 106 LEU B CA 1
ATOM 2135 C C . LEU B 1 107 ? 38.706 4.976 11.948 1.00 19.05 106 LEU B C 1
ATOM 2136 O O . LEU B 1 107 ? 38.306 3.823 11.770 1.00 20.58 106 LEU B O 1
ATOM 2141 N N . ASP B 1 108 ? 38.006 6.064 11.689 1.00 18.08 107 ASP B N 1
ATOM 2142 C CA . ASP B 1 108 ? 36.612 6.047 11.289 1.00 20.87 107 ASP B CA 1
ATOM 2143 C C . ASP B 1 108 ? 36.305 7.381 10.597 1.00 18.26 107 ASP B C 1
ATOM 2144 O O . ASP B 1 108 ? 36.494 8.474 11.154 1.00 17.33 107 ASP B O 1
ATOM 2149 N N . ILE B 1 109 ? 35.846 7.280 9.377 1.00 17.50 108 ILE B N 1
ATOM 2150 C CA . ILE B 1 109 ? 35.532 8.467 8.593 1.00 17.99 108 ILE B CA 1
ATOM 2151 C C . ILE B 1 109 ? 34.543 9.381 9.338 1.00 19.32 108 ILE B C 1
ATOM 2152 O O . ILE B 1 109 ? 34.601 10.623 9.259 1.00 20.41 108 ILE B O 1
ATOM 2157 N N . THR B 1 110 ? 33.671 8.773 10.125 1.00 19.13 109 THR B N 1
ATOM 2158 C CA . THR B 1 110 ? 32.613 9.554 10.790 1.00 20.16 109 THR B CA 1
ATOM 2159 C C . THR B 1 110 ? 33.122 10.308 11.980 1.00 21.50 109 THR B C 1
ATOM 2160 O O . THR B 1 110 ? 32.434 11.186 12.505 1.00 23.90 109 THR B O 1
ATOM 2164 N N . SER B 1 111 ? 34.343 9.984 12.393 1.00 19.95 110 SER B N 1
ATOM 2165 C CA . SER B 1 111 ? 34.883 10.507 13.633 1.00 21.97 110 SE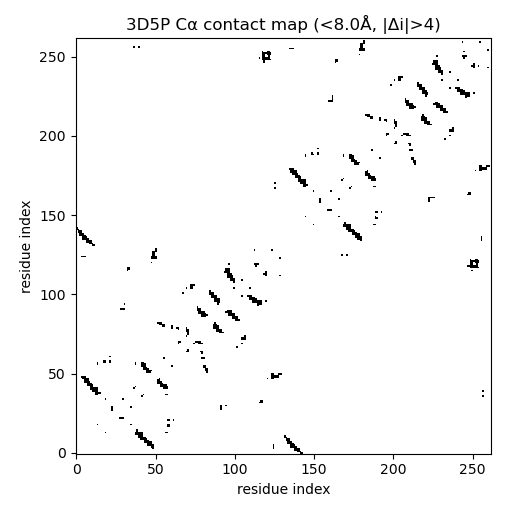R B CA 1
ATOM 2166 C C . SER B 1 111 ? 36.068 11.453 13.433 1.00 19.45 110 SER B C 1
ATOM 2167 O O . SER B 1 111 ? 36.590 12.003 14.406 1.00 20.75 110 SER B O 1
ATOM 2170 N N . ILE B 1 112 ? 36.512 11.656 12.202 1.00 16.72 111 ILE B N 1
ATOM 2171 C CA . ILE B 1 112 ? 37.636 12.606 11.993 1.00 14.95 111 ILE B CA 1
ATOM 2172 C C . ILE B 1 112 ? 37.209 14.007 12.483 1.00 15.27 111 ILE B C 1
ATOM 2173 O O . ILE B 1 112 ? 36.064 14.490 12.214 1.00 16.06 111 ILE B O 1
ATOM 2178 N N . LYS B 1 113 ? 38.112 14.681 13.188 1.00 11.54 112 LYS B N 1
ATOM 2179 C CA . LYS B 1 113 ? 37.821 15.947 13.818 1.00 12.71 112 LYS B CA 1
ATOM 2180 C C . LYS B 1 113 ? 38.495 17.071 13.028 1.00 12.68 112 LYS B C 1
ATOM 2181 O O . LYS B 1 113 ? 39.712 17.225 13.047 1.00 11.81 112 LYS B O 1
ATOM 2184 N N . TYR B 1 114 ? 37.687 17.896 12.385 1.00 11.09 113 TYR B N 1
ATOM 2185 C CA . TYR B 1 114 ? 38.164 19.078 11.673 1.00 10.96 113 TYR B CA 1
ATOM 2186 C C . TYR B 1 114 ? 38.795 20.080 12.600 1.00 11.60 113 TYR B C 1
ATOM 2187 O O . TYR B 1 114 ? 38.204 20.493 13.625 1.00 13.64 113 TYR B O 1
ATOM 2196 N N . ILE B 1 115 ? 39.996 20.510 12.242 1.00 11.02 114 ILE B N 1
ATOM 2197 C CA . ILE B 1 115 ? 40.669 21.515 13.070 1.00 11.78 114 ILE B CA 1
ATOM 2198 C C . ILE B 1 115 ? 41.068 22.744 12.274 1.00 12.45 114 ILE B C 1
ATOM 2199 O O . ILE B 1 115 ? 41.243 23.803 12.892 1.00 12.83 114 ILE B O 1
ATOM 2204 N N . ALA B 1 116 ? 41.251 22.692 10.950 1.00 10.45 115 ALA B N 1
ATOM 2205 C CA . ALA B 1 116 ? 41.725 23.902 10.218 1.00 11.93 115 ALA B CA 1
ATOM 2206 C C . ALA B 1 116 ? 41.539 23.785 8.732 1.00 10.53 115 ALA B C 1
ATOM 2207 O O . ALA B 1 116 ? 41.567 22.671 8.193 1.00 10.68 115 ALA B O 1
ATOM 2209 N N . PRO B 1 117 ? 41.338 24.921 8.035 1.00 12.22 116 PRO B N 1
ATOM 2210 C CA . PRO B 1 117 ? 41.066 24.814 6.607 1.00 11.03 116 PRO B CA 1
ATOM 2211 C C . PRO B 1 117 ? 42.279 24.563 5.741 1.00 12.00 116 PRO B C 1
ATOM 2212 O O . PRO B 1 117 ? 42.156 24.308 4.544 1.00 12.74 116 PRO B O 1
ATOM 2216 N N . SER B 1 118 ? 43.466 24.736 6.308 1.00 11.15 117 SER B N 1
ATOM 2217 C CA . SER B 1 118 ? 44.679 24.554 5.559 1.00 11.15 117 SER B CA 1
ATOM 2218 C C . SER B 1 118 ? 45.857 24.374 6.523 1.00 11.92 117 SER B C 1
ATOM 2219 O O . SER B 1 118 ? 45.722 24.572 7.718 1.00 12.22 117 SER B O 1
ATOM 2222 N N . PHE B 1 119 ? 47.002 24.027 5.947 1.00 12.75 118 PHE B N 1
ATOM 2223 C CA . PHE B 1 119 ? 48.194 23.708 6.721 1.00 11.48 118 PHE B CA 1
ATOM 2224 C C . PHE B 1 119 ? 48.687 24.917 7.526 1.00 10.14 118 PHE B C 1
ATOM 2225 O O . PHE B 1 119 ? 49.004 24.813 8.742 1.00 11.72 118 PHE B O 1
ATOM 2233 N N . ASP B 1 120 ? 48.778 26.066 6.855 1.00 10.58 119 ASP B N 1
ATOM 2234 C CA . ASP B 1 120 ? 49.330 27.251 7.554 1.00 11.53 119 ASP B CA 1
ATOM 2235 C C . ASP B 1 120 ? 48.401 27.718 8.644 1.00 12.54 119 ASP B C 1
ATOM 2236 O O . ASP B 1 120 ? 48.818 28.172 9.718 1.00 11.47 119 ASP B O 1
ATOM 2241 N N . ASP B 1 121 ? 47.105 27.576 8.393 1.00 11.38 120 ASP B N 1
ATOM 2242 C CA . ASP B 1 121 ? 46.078 27.894 9.387 1.00 11.01 120 ASP B CA 1
ATOM 2243 C C . ASP B 1 121 ? 46.227 27.015 10.637 1.00 11.59 120 ASP B C 1
ATOM 2244 O O . ASP B 1 121 ? 46.239 27.482 11.770 1.00 11.70 120 ASP B O 1
ATOM 2249 N N . PHE B 1 122 ? 46.417 25.705 10.414 1.00 10.48 121 PHE B N 1
ATOM 2250 C CA . PHE B 1 122 ? 46.756 24.774 11.455 1.00 11.41 121 PHE B CA 1
ATOM 2251 C C . PHE B 1 122 ? 47.955 25.227 12.297 1.00 10.61 121 PHE B C 1
ATOM 2252 O O . PHE B 1 122 ? 47.881 25.217 13.530 1.00 12.77 121 PHE B O 1
ATOM 2260 N N . LEU B 1 123 ? 49.036 25.576 11.615 1.00 11.93 122 LEU B N 1
ATOM 2261 C CA . LEU B 1 123 ? 50.261 25.985 12.311 1.00 12.85 122 LEU B CA 1
ATOM 2262 C C . LEU B 1 123 ? 50.008 27.194 13.195 1.00 12.46 122 LEU B C 1
ATOM 2263 O O . LEU B 1 123 ? 50.540 27.321 14.301 1.00 13.88 122 LEU B O 1
ATOM 2268 N N . GLY B 1 124 ? 49.204 28.114 12.672 1.00 11.69 123 GLY B N 1
ATOM 2269 C CA . GLY B 1 124 ? 48.911 29.343 13.403 1.00 12.59 123 GLY B CA 1
ATOM 2270 C C . GLY B 1 124 ? 47.998 29.116 14.587 1.00 11.87 123 GLY B C 1
ATOM 2271 O O . GLY B 1 124 ? 48.216 29.636 15.681 1.00 12.58 123 GLY B O 1
ATOM 2272 N N . LYS B 1 125 ? 46.929 28.337 14.397 1.00 11.43 124 LYS B N 1
ATOM 2273 C CA . LYS B 1 125 ? 46.079 27.962 15.485 1.00 11.80 124 LYS B CA 1
ATOM 2274 C C . LYS B 1 125 ? 46.867 27.320 16.618 1.00 11.55 124 LYS B C 1
ATOM 2275 O O . LYS B 1 125 ? 46.504 27.495 17.778 1.00 13.65 124 LYS B O 1
ATOM 2281 N N . ALA B 1 126 ? 47.823 26.485 16.245 1.00 11.51 125 ALA B N 1
ATOM 2282 C CA . ALA B 1 126 ? 48.531 25.710 17.248 1.00 13.19 125 ALA B CA 1
ATOM 2283 C C . ALA B 1 126 ? 49.160 26.564 18.364 1.00 13.79 125 ALA B C 1
ATOM 2284 O O . ALA B 1 126 ? 49.254 26.119 19.520 1.00 13.81 125 ALA B O 1
ATOM 2286 N N A ILE B 1 127 ? 49.510 27.799 18.058 0.50 13.95 126 ILE B N 1
ATOM 2287 N N B ILE B 1 127 ? 49.551 27.787 18.032 0.50 14.17 126 ILE B N 1
ATOM 2288 C CA A ILE B 1 127 ? 50.219 28.589 19.063 0.50 15.02 126 ILE B CA 1
ATOM 2289 C CA B ILE B 1 127 ? 50.231 28.618 19.022 0.50 15.69 126 ILE B CA 1
ATOM 2290 C C A ILE B 1 127 ? 49.305 28.966 20.192 0.50 16.01 126 ILE B C 1
ATOM 2291 C C B ILE B 1 127 ? 49.323 29.002 20.157 0.50 16.32 126 ILE B C 1
ATOM 2292 O O A ILE B 1 127 ? 49.734 29.110 21.335 0.50 17.47 126 ILE B O 1
ATOM 2293 O O B ILE B 1 127 ? 49.792 29.237 21.264 0.50 18.27 126 ILE B O 1
ATOM 2302 N N . TYR B 1 128 ? 48.024 29.058 19.906 1.00 13.76 127 TYR B N 1
ATOM 2303 C CA . TYR B 1 128 ? 47.094 29.535 20.904 1.00 14.20 127 TYR B CA 1
ATOM 2304 C C . TYR B 1 128 ? 45.920 28.669 21.222 1.00 15.09 127 TYR B C 1
ATOM 2305 O O . TYR B 1 128 ? 45.112 28.978 22.082 1.00 17.41 127 TYR B O 1
ATOM 2314 N N A LEU B 1 129 ? 45.833 27.543 20.533 0.50 15.09 128 LEU B N 1
ATOM 2315 N N B LEU B 1 129 ? 45.795 27.574 20.482 0.50 15.04 128 LEU B N 1
ATOM 2316 C CA A LEU B 1 129 ? 44.743 26.615 20.775 0.50 15.75 128 LEU B CA 1
ATOM 2317 C CA B LEU B 1 129 ? 44.728 26.605 20.729 0.50 15.80 128 LEU B CA 1
ATOM 2318 C C A LEU B 1 129 ? 45.265 25.218 21.019 0.50 15.32 128 LEU B C 1
ATOM 2319 C C B LEU B 1 129 ? 45.344 25.262 21.082 0.50 15.39 128 LEU B C 1
ATOM 2320 O O A LEU B 1 129 ? 46.032 24.670 20.209 0.50 15.31 128 LEU B O 1
ATOM 2321 O O B LEU B 1 129 ? 46.287 24.813 20.436 0.50 15.62 128 LEU B O 1
ATOM 2330 N N . ASN B 1 130 ? 44.859 24.634 22.140 1.00 16.28 129 ASN B N 1
ATOM 2331 C CA . ASN B 1 130 ? 45.306 23.293 22.493 1.00 17.42 129 ASN B CA 1
ATOM 2332 C C . ASN B 1 130 ? 44.389 22.289 21.816 1.00 18.96 129 ASN B C 1
ATOM 2333 O O . ASN B 1 130 ? 43.235 22.176 22.194 1.00 21.04 129 ASN B O 1
ATOM 2338 N N . PHE B 1 131 ? 44.894 21.547 20.844 1.00 16.04 130 PHE B N 1
ATOM 2339 C CA . PHE B 1 131 ? 44.048 20.664 20.033 1.00 16.98 130 PHE B CA 1
ATOM 2340 C C . PHE B 1 131 ? 43.529 19.460 20.858 1.00 19.74 130 PHE B C 1
ATOM 2341 O O . PHE B 1 131 ? 42.616 18.773 20.410 1.00 22.77 130 PHE B O 1
ATOM 2349 N N . ASN B 1 132 ? 44.100 19.223 22.030 1.00 23.91 131 ASN B N 1
ATOM 2350 C CA . ASN B 1 132 ? 43.622 18.142 22.962 1.00 28.57 131 ASN B CA 1
ATOM 2351 C C . ASN B 1 132 ? 42.428 18.604 23.736 1.00 32.34 131 ASN B C 1
ATOM 2352 O O . ASN B 1 132 ? 41.755 17.816 24.394 1.00 33.52 131 ASN B O 1
ATOM 2357 N N . LYS B 1 133 ? 42.203 19.906 23.606 1.00 36.75 132 LYS B N 1
ATOM 2358 C CA . LYS B 1 133 ? 41.158 20.714 24.281 1.00 40.07 132 LYS B CA 1
ATOM 2359 C C . LYS B 1 133 ? 41.356 20.807 25.776 1.00 41.42 132 LYS B C 1
ATOM 2360 O O . LYS B 1 133 ? 42.159 21.626 26.234 1.00 43.34 132 LYS B O 1
#

Sequence (262 aa):
GEEVIEESSKKWYKKDGASSASIDDDVEKLLNTTLPKKQYKSSFLLWSNGGGEGKLGDNYIYIWAIEEDVIAYNHDYGIQKYLQKEYWAFGDGDIGYILHLSDNSIYRRVDLGDLDITSIKYIAPSFDDFLGKAIIYLLLNFNKGEVIEESSKKWYKKDGASSSASSIDDDVVEKLLLNTTTLPKQYKKSSFLLWSNGGGEGKLGDNYIYIWAIEDVIAYNHDYGIQKYLQQKEYWAFGDGDIGYILHLSDNSIYRVDLGDLDITSIKYIAPSFDDFLGKAIIYLLNFNK

Nearest PDB structures (foldseek):
  3d5p-assembly1_B  TM=1.005E+00  e=9.177E-26  Bacteroides fragilis NCTC 9343
  2prv-assembly1_B  TM=7.114E-01  e=8.677E-05  Bacillus subtilis
  2icg-assembly1_A  TM=7.399E-01  e=4.332E-04  Listeria innocua
  6qbp-assembly1_B  TM=7.421E-01  e=1.058E-03  Saccharomyces cerevisiae
  6qbn-assembly1_B  TM=7.362E-01  e=2.038E-03  Saccharomyces cerevisiae S288C

B-factor: mean 18.54, std 8.92, range [4.68, 64.11]

InterPro domains:
  IPR018958 Knr4/Smi1-like domain [PF09346] (13-123)
  IPR018958 Knr4/Smi1-like domain [SM00860] (13-124)
  IPR037883 Knr4/Smi1-like domain superfamily [G3DSA:3.40.1580.10] (1-143)
  IPR037883 Knr4/Smi1-like domain superfamily [SSF160631] (2-128)

CATH classification: 3.40.1580.10